Protein 1SEI (pdb70)

Structure (mmCIF, N/CA/C/O backbone):
data_1SEI
#
_entry.id   1SEI
#
_cell.length_a   80.160
_cell.length_b   85.960
_cell.length_c   39.590
_cell.angle_alpha   90.00
_cell.angle_beta   90.00
_cell.angle_gamma   90.00
#
_symmetry.space_group_name_H-M   'P 21 21 2'
#
loop_
_entity.id
_entity.type
_entity.pdbx_description
1 polymer 'RIBOSOMAL PROTEIN S8'
2 water water
#
loop_
_atom_site.group_PDB
_atom_site.id
_atom_site.type_symbol
_atom_site.label_atom_id
_atom_site.label_alt_id
_atom_site.label_comp_id
_atom_site.label_asym_id
_atom_site.label_entity_id
_atom_site.label_seq_id
_atom_site.pdbx_PDB_ins_code
_atom_site.Cartn_x
_atom_site.Cartn_y
_atom_site.Cartn_z
_atom_site.occupancy
_atom_site.B_iso_or_equiv
_atom_site.auth_seq_id
_atom_site.auth_comp_id
_atom_site.auth_asym_id
_atom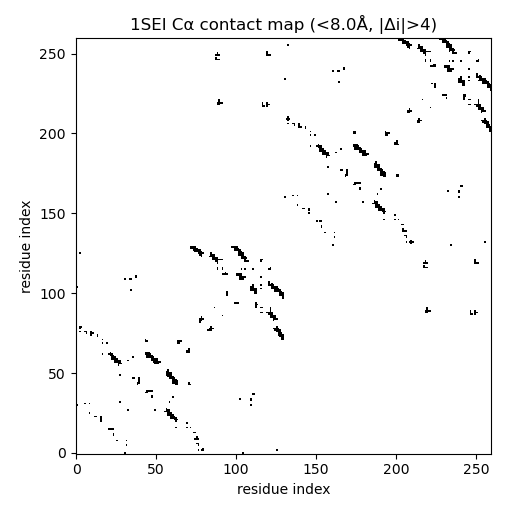_site.auth_atom_id
_atom_site.pdbx_PDB_model_num
ATOM 1 N N . VAL A 1 1 ? 23.394 22.681 2.726 1.00 36.40 1 VAL A N 1
ATOM 2 C CA . VAL A 1 1 ? 22.059 23.019 3.286 1.00 35.74 1 VAL A CA 1
ATOM 3 C C . VAL A 1 1 ? 21.204 23.636 2.177 1.00 34.96 1 VAL A C 1
ATOM 4 O O . VAL A 1 1 ? 21.742 24.073 1.159 1.00 32.21 1 VAL A O 1
ATOM 8 N N . MET A 1 2 ? 19.880 23.567 2.323 1.00 36.33 2 MET A N 1
ATOM 9 C CA . MET A 1 2 ? 18.954 24.182 1.354 1.00 37.57 2 MET A CA 1
ATOM 10 C C . MET A 1 2 ? 18.352 25.415 2.037 1.00 33.44 2 MET A C 1
ATOM 11 O O . MET A 1 2 ? 17.788 25.299 3.132 1.00 31.62 2 MET A O 1
ATOM 16 N N . THR A 1 3 ? 18.446 26.580 1.406 1.00 30.62 3 THR A N 1
ATOM 17 C CA . THR A 1 3 ? 17.921 27.797 2.038 1.00 31.36 3 THR A CA 1
ATOM 18 C C . THR A 1 3 ? 16.415 28.149 1.928 1.00 30.17 3 THR A C 1
ATOM 19 O O . THR A 1 3 ? 15.904 28.856 2.801 1.00 28.79 3 THR A O 1
ATOM 23 N N . ASP A 1 4 ? 15.711 27.669 0.895 1.00 29.25 4 ASP A N 1
ATOM 24 C CA . ASP A 1 4 ? 14.272 27.964 0.731 1.00 30.78 4 ASP A CA 1
ATOM 25 C C . ASP A 1 4 ? 13.456 27.622 1.993 1.00 28.91 4 ASP A C 1
ATOM 26 O O . ASP A 1 4 ? 12.713 28.456 2.507 1.00 27.94 4 ASP A O 1
ATOM 31 N N . PRO A 1 5 ? 13.550 26.377 2.492 1.00 29.26 5 PRO A N 1
ATOM 32 C CA . PRO A 1 5 ? 12.760 26.112 3.706 1.00 27.62 5 PRO A CA 1
ATOM 33 C C . PRO A 1 5 ? 13.134 27.036 4.889 1.00 24.56 5 PRO A C 1
ATOM 34 O O . PRO A 1 5 ? 12.367 27.196 5.843 1.00 23.57 5 PRO A O 1
ATOM 38 N N . ILE A 1 6 ? 14.303 27.662 4.810 1.00 21.59 6 ILE A N 1
ATOM 39 C CA . ILE A 1 6 ? 14.757 28.572 5.856 1.00 18.57 6 ILE A CA 1
ATOM 40 C C . ILE A 1 6 ? 14.067 29.910 5.644 1.00 16.70 6 ILE A C 1
ATOM 41 O O . ILE A 1 6 ? 13.651 30.578 6.586 1.00 18.51 6 ILE A O 1
ATOM 46 N N . ALA A 1 7 ? 13.968 30.303 4.387 1.00 16.82 7 ALA A N 1
ATOM 47 C CA . ALA A 1 7 ? 13.273 31.525 4.023 1.00 21.23 7 ALA A CA 1
ATOM 48 C C . ALA A 1 7 ? 11.827 31.385 4.512 1.00 21.30 7 ALA A C 1
ATOM 49 O O . ALA A 1 7 ? 11.271 32.288 5.161 1.00 18.73 7 ALA A O 1
ATOM 51 N N . ASP A 1 8 ? 11.232 30.239 4.193 1.00 19.98 8 ASP A N 1
ATOM 52 C CA . ASP A 1 8 ? 9.868 29.952 4.586 1.00 25.19 8 ASP A CA 1
ATOM 53 C C . ASP A 1 8 ? 9.675 30.003 6.116 1.00 22.83 8 ASP A C 1
ATOM 54 O O . ASP A 1 8 ? 8.704 30.582 6.587 1.00 24.81 8 ASP A O 1
ATOM 59 N N . MET A 1 9 ? 10.623 29.493 6.899 1.00 19.70 9 MET A N 1
ATOM 60 C CA . MET A 1 9 ? 10.508 29.557 8.361 1.00 16.98 9 MET A CA 1
ATOM 61 C C . MET A 1 9 ? 10.623 30.995 8.895 1.00 18.96 9 MET A C 1
ATOM 62 O O . MET A 1 9 ? 9.915 31.394 9.834 1.00 15.94 9 MET A O 1
ATOM 67 N N . LEU A 1 10 ? 11.540 31.760 8.304 1.00 17.78 10 LEU A N 1
ATOM 68 C CA . LEU A 1 10 ? 11.789 33.138 8.718 1.00 18.70 10 LEU A CA 1
ATOM 69 C C . LEU A 1 10 ? 10.623 34.052 8.369 1.00 15.64 10 LEU A C 1
ATOM 70 O O . LEU A 1 10 ? 10.346 35.016 9.077 1.00 14.23 10 LEU A O 1
ATOM 75 N N . THR A 1 11 ? 9.993 33.776 7.238 1.00 15.88 11 THR A N 1
ATOM 76 C CA . THR A 1 11 ? 8.839 34.538 6.788 1.00 19.18 11 THR A CA 1
ATOM 77 C C . THR A 1 11 ? 7.697 34.328 7.777 1.00 16.98 11 THR A C 1
ATOM 78 O O . THR A 1 11 ? 7.061 35.289 8.196 1.00 19.79 11 THR A O 1
ATOM 82 N N . ALA A 1 12 ? 7.475 33.086 8.200 1.00 17.33 12 ALA A N 1
ATOM 83 C CA . ALA A 1 12 ? 6.418 32.799 9.167 1.00 17.47 12 ALA A CA 1
ATOM 84 C C . ALA A 1 12 ? 6.696 33.509 10.504 1.00 21.24 12 ALA A C 1
ATOM 85 O O . ALA A 1 12 ? 5.769 34.002 11.175 1.00 20.90 12 ALA A O 1
ATOM 87 N N . ILE A 1 13 ? 7.962 33.577 10.902 1.00 16.65 13 ILE A N 1
ATOM 88 C CA . ILE A 1 13 ? 8.302 34.256 12.146 1.00 15.39 13 ILE A CA 1
ATOM 89 C C . ILE A 1 13 ? 8.028 35.766 12.000 1.00 12.73 13 ILE A C 1
ATOM 90 O O . ILE A 1 13 ? 7.493 36.407 12.901 1.00 12.23 13 ILE A O 1
ATOM 95 N N . ARG A 1 14 ? 8.382 36.318 10.852 1.00 13.29 14 ARG A N 1
ATOM 96 C CA . ARG A 1 14 ? 8.216 37.738 10.584 1.00 17.92 14 ARG A CA 1
ATOM 97 C C . ARG A 1 14 ? 6.731 38.125 10.631 1.00 18.52 14 ARG A C 1
ATOM 98 O O . ARG A 1 14 ? 6.344 39.134 11.227 1.00 19.37 14 ARG A O 1
ATOM 106 N N . ASN A 1 15 ? 5.914 37.316 9.967 1.00 20.74 15 ASN A N 1
ATOM 107 C CA . ASN A 1 15 ? 4.471 37.523 9.918 1.00 17.25 15 ASN A CA 1
ATOM 108 C C . ASN A 1 15 ? 3.907 37.465 11.320 1.00 16.73 15 ASN A C 1
ATOM 109 O O . ASN A 1 15 ? 3.226 38.393 11.742 1.00 18.90 15 ASN A O 1
ATOM 114 N N . ALA A 1 16 ? 4.230 36.409 12.065 1.00 14.17 16 ALA A N 1
ATOM 115 C CA . ALA A 1 16 ? 3.741 36.267 13.433 1.00 13.26 16 ALA A CA 1
ATOM 116 C C . ALA A 1 16 ? 4.197 37.410 14.340 1.00 16.92 16 ALA A C 1
ATOM 117 O O . ALA A 1 16 ? 3.477 37.805 15.263 1.00 19.12 16 ALA A O 1
ATOM 119 N N . ASN A 1 17 ? 5.386 37.953 14.081 1.00 16.07 17 ASN A N 1
ATOM 120 C CA . ASN A 1 17 ? 5.953 39.057 14.871 1.00 15.21 17 ASN A CA 1
ATOM 121 C C . ASN A 1 17 ? 5.203 40.360 14.548 1.00 14.53 17 ASN A C 1
ATOM 122 O O . ASN A 1 17 ? 4.949 41.194 15.416 1.00 12.41 17 ASN A O 1
ATOM 127 N N . MET A 1 18 ? 4.830 40.521 13.293 1.00 13.74 18 MET A N 1
ATOM 128 C CA . MET A 1 18 ? 4.116 41.721 12.890 1.00 20.07 18 MET A CA 1
ATOM 129 C C . MET A 1 18 ? 2.740 41.909 13.552 1.00 21.34 18 MET A C 1
ATOM 130 O O . MET A 1 18 ? 2.419 43.015 13.994 1.00 20.86 18 MET A O 1
ATOM 135 N N . VAL A 1 19 ? 1.929 40.847 13.576 1.00 18.36 19 VAL A N 1
ATOM 136 C CA . VAL A 1 19 ? 0.592 40.897 14.178 1.00 18.74 19 VAL A CA 1
ATOM 137 C C . VAL A 1 19 ? 0.667 40.537 15.646 1.00 20.71 19 VAL A C 1
ATOM 138 O O . VAL A 1 19 ? -0.350 40.401 16.331 1.00 21.26 19 VAL A O 1
ATOM 142 N N . ARG A 1 20 ? 1.893 40.300 16.101 1.00 21.17 20 ARG A N 1
ATOM 143 C CA . ARG A 1 20 ? 2.189 39.997 17.488 1.00 18.78 20 ARG A CA 1
ATOM 144 C C . ARG A 1 20 ? 1.609 38.728 18.085 1.00 20.44 20 ARG A C 1
ATOM 145 O O . ARG A 1 20 ? 1.065 38.743 19.179 1.00 21.67 20 ARG A O 1
ATOM 153 N N . HIS A 1 21 ? 1.751 37.612 17.390 1.00 21.00 21 HIS A N 1
ATOM 154 C CA . HIS A 1 21 ? 1.284 36.358 17.943 1.00 26.14 21 HIS A CA 1
ATOM 155 C C . HIS A 1 21 ? 2.263 35.853 18.993 1.00 29.98 21 HIS A C 1
ATOM 156 O O . HIS A 1 21 ? 3.452 36.160 18.945 1.00 30.56 21 HIS A O 1
ATOM 163 N N . GLU A 1 22 ? 1.747 35.055 19.919 1.00 32.55 22 GLU A N 1
ATOM 164 C CA . GLU A 1 22 ? 2.523 34.462 21.003 1.00 35.30 22 GLU A CA 1
ATOM 165 C C . GLU A 1 22 ? 3.386 33.322 20.513 1.00 32.76 22 GLU A C 1
ATOM 166 O O . GLU A 1 22 ? 4.435 33.046 21.090 1.00 29.37 22 GLU A O 1
ATOM 172 N N . LYS A 1 23 ? 2.905 32.627 19.487 1.00 31.16 23 LYS A N 1
ATOM 173 C CA . LYS A 1 23 ? 3.622 31.482 18.959 1.00 32.36 23 LYS A CA 1
ATOM 174 C C . LYS A 1 23 ? 3.183 31.080 17.565 1.00 29.00 23 LYS A C 1
ATOM 175 O O . LYS A 1 23 ? 2.201 31.617 17.036 1.00 27.13 23 LYS A O 1
ATOM 181 N N . LEU A 1 24 ? 3.977 30.197 16.960 1.00 23.51 24 LEU A N 1
ATOM 182 C CA . LEU A 1 24 ? 3.706 29.660 15.640 1.00 21.82 24 LEU A CA 1
ATOM 183 C C . LEU A 1 24 ? 4.309 28.272 15.594 1.00 22.48 24 LEU A C 1
ATOM 184 O O . LEU A 1 24 ? 5.092 27.896 16.467 1.00 23.16 24 LEU A O 1
ATOM 189 N N . GLU A 1 25 ? 3.908 27.498 14.595 1.00 22.58 25 GLU A N 1
ATOM 190 C CA . GLU A 1 25 ? 4.395 26.156 14.431 1.00 23.23 25 GLU A CA 1
ATOM 191 C C . GLU A 1 25 ? 4.862 25.988 13.012 1.00 24.45 25 GLU A C 1
ATOM 192 O O . GLU A 1 25 ? 4.238 26.523 12.101 1.00 25.96 25 GLU A O 1
ATOM 198 N N . VAL A 1 26 ? 6.015 25.334 12.838 1.00 23.50 26 VAL A N 1
ATOM 199 C CA . VAL A 1 26 ? 6.572 25.047 11.515 1.00 20.94 26 VAL A CA 1
ATOM 200 C C . VAL A 1 26 ? 7.064 23.613 11.505 1.00 20.07 26 VAL A C 1
ATOM 201 O O . VAL A 1 26 ? 7.457 23.068 12.537 1.00 21.28 26 VAL A O 1
ATOM 205 N N . PRO A 1 27 ? 7.003 22.956 10.346 1.00 22.22 27 PRO A N 1
ATOM 206 C CA . PRO A 1 27 ? 7.471 21.575 10.254 1.00 22.48 27 PRO A CA 1
ATOM 207 C C . PRO A 1 27 ? 8.928 21.563 10.698 1.00 24.20 27 PRO A C 1
ATOM 208 O O . PRO A 1 27 ? 9.716 22.418 10.276 1.00 26.19 27 PRO A O 1
ATOM 212 N N . ALA A 1 28 ? 9.277 20.617 11.558 1.00 23.21 28 ALA A N 1
ATOM 213 C CA . ALA A 1 28 ? 10.635 20.496 12.080 1.00 22.79 28 ALA A CA 1
ATOM 214 C C . ALA A 1 28 ? 11.667 19.965 11.061 1.00 25.07 28 ALA A C 1
ATOM 215 O O . ALA A 1 28 ? 11.318 19.271 10.097 1.00 26.16 28 ALA A O 1
ATOM 217 N N . SER A 1 29 ? 12.931 20.340 11.273 1.00 25.56 29 SER A N 1
ATOM 218 C CA . SER A 1 29 ? 14.087 19.892 10.477 1.00 24.70 29 SER A CA 1
ATOM 219 C C . SER A 1 29 ? 15.320 20.228 11.319 1.00 23.29 29 SER A C 1
ATOM 220 O O . SER A 1 29 ? 15.254 21.084 12.212 1.00 22.16 29 SER A O 1
ATOM 223 N N . LYS A 1 30 ? 16.432 19.552 11.049 1.00 24.15 30 LYS A N 1
ATOM 224 C CA . LYS A 1 30 ? 17.659 19.751 11.815 1.00 24.22 30 LYS A CA 1
ATOM 225 C C . LYS A 1 30 ? 18.143 21.203 11.786 1.00 22.60 30 LYS A C 1
ATOM 226 O O . LYS A 1 30 ? 18.416 21.822 12.831 1.00 22.57 30 LYS A O 1
ATOM 232 N N . ILE A 1 31 ? 18.245 21.744 10.580 1.00 23.63 31 ILE A N 1
ATOM 233 C CA . ILE A 1 31 ? 18.701 23.111 10.399 1.00 23.36 31 ILE A CA 1
ATOM 234 C C . ILE A 1 31 ? 17.724 24.066 11.060 1.00 22.43 31 ILE A C 1
ATOM 235 O O . ILE A 1 31 ? 18.143 24.922 11.846 1.00 24.54 31 ILE A O 1
ATOM 240 N N . LYS A 1 32 ? 16.424 23.854 10.830 1.00 19.66 32 LYS A N 1
ATOM 241 C CA . LYS A 1 32 ? 15.404 24.719 11.423 1.00 15.91 32 LYS A CA 1
ATOM 242 C C . LYS A 1 32 ? 15.482 24.683 12.933 1.00 15.41 32 LYS A C 1
ATOM 243 O O . LYS A 1 32 ? 15.406 25.723 13.594 1.00 18.08 32 LYS A O 1
ATOM 249 N N . ARG A 1 33 ? 15.711 23.505 13.493 1.00 14.75 33 ARG A N 1
ATOM 250 C CA . ARG A 1 33 ? 15.828 23.435 14.933 1.00 14.88 33 ARG A CA 1
ATOM 251 C C . ARG A 1 33 ? 17.101 24.153 15.400 1.00 15.22 33 ARG A C 1
ATOM 252 O O . ARG A 1 33 ? 17.131 24.712 16.503 1.00 14.46 33 ARG A O 1
ATOM 260 N N . GLU A 1 34 ? 18.164 24.085 14.593 1.00 17.91 34 GLU A N 1
ATOM 261 C CA . GLU A 1 34 ? 19.431 24.748 14.934 1.00 19.75 34 GLU A CA 1
ATOM 262 C C . GLU A 1 34 ? 19.259 26.259 14.932 1.00 17.45 34 GLU A C 1
ATOM 263 O O . GLU A 1 34 ? 19.852 26.946 15.754 1.00 17.49 34 GLU A O 1
ATOM 269 N N . ILE A 1 35 ? 18.458 26.775 14.005 1.00 17.16 35 ILE A N 1
ATOM 270 C CA . ILE A 1 35 ? 18.192 28.214 13.963 1.00 15.81 35 ILE A CA 1
ATOM 271 C C . ILE A 1 35 ? 17.352 28.614 15.178 1.00 15.64 35 ILE A C 1
ATOM 272 O O . ILE A 1 35 ? 17.574 29.662 15.798 1.00 13.64 35 ILE A O 1
ATOM 277 N N . ALA A 1 36 ? 16.401 27.760 15.542 1.00 14.41 36 ALA A N 1
ATOM 278 C CA . ALA A 1 36 ? 15.558 28.031 16.699 1.00 16.18 36 ALA A CA 1
ATOM 279 C C . ALA A 1 36 ? 16.403 28.132 17.982 1.00 14.61 36 ALA A C 1
ATOM 280 O O . ALA A 1 36 ? 16.193 29.029 18.813 1.00 15.06 36 ALA A O 1
ATOM 282 N N . GLU A 1 37 ? 17.336 27.198 18.162 1.00 15.28 37 GLU A N 1
ATOM 283 C CA . GLU A 1 37 ? 18.202 27.194 19.345 1.00 17.68 37 GLU A CA 1
ATOM 284 C C . GLU A 1 37 ? 18.973 28.495 19.476 1.00 16.73 37 GLU A C 1
ATOM 285 O O . GLU A 1 37 ? 19.018 29.094 20.546 1.00 22.19 37 GLU A O 1
ATOM 291 N N . ILE A 1 38 ? 19.583 28.914 18.374 1.00 16.93 38 ILE A N 1
ATOM 292 C CA . ILE A 1 38 ? 20.375 30.134 18.322 1.00 16.56 38 ILE A CA 1
ATOM 293 C C . ILE A 1 38 ? 19.494 31.332 18.633 1.00 18.27 38 ILE A C 1
ATOM 294 O O . ILE A 1 38 ? 19.874 32.200 19.412 1.00 16.86 38 ILE A O 1
ATOM 299 N N . LEU A 1 39 ? 18.297 31.357 18.048 1.00 20.03 39 LEU A N 1
ATOM 300 C CA . LEU A 1 39 ? 17.361 32.465 18.265 1.00 19.96 39 LEU A CA 1
ATOM 301 C C . LEU A 1 39 ? 16.974 32.497 19.729 1.00 17.01 39 LEU A C 1
ATOM 302 O O . LEU A 1 39 ? 16.862 33.561 20.328 1.00 17.73 39 LEU A O 1
ATOM 307 N N . LYS A 1 40 ? 16.794 31.324 20.320 1.00 18.46 40 LYS A N 1
ATOM 308 C CA . LYS A 1 40 ? 16.438 31.270 21.731 1.00 20.19 40 LYS A CA 1
ATOM 309 C C . LYS A 1 40 ? 17.631 31.688 22.606 1.00 23.66 40 LYS A C 1
ATOM 310 O O . LYS A 1 40 ? 17.504 32.490 23.542 1.00 22.64 40 LYS A O 1
ATOM 316 N N . ARG A 1 41 ? 18.795 31.149 22.268 1.00 23.33 41 ARG A N 1
ATOM 317 C CA . ARG A 1 41 ? 20.021 31.424 22.995 1.00 24.61 41 ARG A CA 1
ATOM 318 C C . ARG A 1 41 ? 20.436 32.890 22.941 1.00 23.27 41 ARG A C 1
ATOM 319 O O . ARG A 1 41 ? 20.940 33.434 23.924 1.00 25.97 41 ARG A O 1
ATOM 327 N N . GLU A 1 42 ? 20.195 33.530 21.806 1.00 20.40 42 GLU A N 1
ATOM 328 C CA . GLU A 1 42 ? 20.546 34.921 21.626 1.00 21.00 42 GLU A CA 1
ATOM 329 C C . GLU A 1 42 ? 19.451 35.902 22.065 1.00 22.46 42 GLU A C 1
ATOM 330 O O . GLU A 1 42 ? 19.534 37.093 21.778 1.00 23.59 42 GLU A O 1
ATOM 336 N N . GLY A 1 43 ? 18.419 35.386 22.740 1.00 22.78 43 GLY A N 1
ATOM 337 C CA . GLY A 1 43 ? 17.326 36.210 23.252 1.00 22.43 43 GLY A CA 1
ATOM 338 C C . GLY A 1 43 ? 16.256 36.752 22.311 1.00 21.41 43 GLY A C 1
ATOM 339 O O . GLY A 1 43 ? 15.449 37.601 22.717 1.00 25.02 43 GLY A O 1
ATOM 340 N N . PHE A 1 44 ? 16.220 36.262 21.075 1.00 18.72 44 PHE A N 1
ATOM 341 C CA . PHE A 1 44 ? 15.243 36.713 20.081 1.00 17.68 44 PHE A CA 1
ATOM 342 C C . PHE A 1 44 ? 13.855 36.076 20.186 1.00 20.77 44 PHE A C 1
ATOM 343 O O . PHE A 1 44 ? 12.891 36.605 19.648 1.00 19.60 44 PHE A O 1
ATOM 351 N N . ILE A 1 45 ? 13.779 34.890 20.781 1.00 21.96 45 ILE A N 1
ATOM 352 C CA . ILE A 1 45 ? 12.504 34.206 20.989 1.00 20.71 45 ILE A CA 1
ATOM 353 C C . ILE A 1 45 ? 12.475 33.725 22.442 1.00 23.47 45 ILE A C 1
ATOM 354 O O . ILE A 1 45 ? 13.523 33.654 23.100 1.00 24.68 45 ILE A O 1
ATOM 359 N N . ARG A 1 46 ? 11.295 33.401 22.952 1.00 21.62 46 ARG A N 1
ATOM 360 C CA . ARG A 1 46 ? 11.203 32.953 24.326 1.00 23.96 46 ARG A CA 1
ATOM 361 C C . ARG A 1 46 ? 11.615 31.505 24.479 1.00 22.91 46 ARG A C 1
ATOM 362 O O . ARG A 1 46 ? 12.336 31.167 25.407 1.00 24.85 46 ARG A O 1
ATOM 370 N N . ASP A 1 47 ? 11.145 30.641 23.585 1.00 21.36 47 ASP A N 1
ATOM 371 C CA . ASP A 1 47 ? 11.451 29.224 23.686 1.00 19.56 47 ASP A CA 1
ATOM 372 C C . ASP A 1 47 ? 10.910 28.544 22.462 1.00 19.29 47 ASP A C 1
ATOM 373 O O . ASP A 1 47 ? 10.341 29.200 21.599 1.00 19.44 47 ASP A O 1
ATOM 378 N N . TYR A 1 48 ? 11.090 27.232 22.392 1.00 18.22 48 TYR A N 1
ATOM 379 C CA . TYR A 1 48 ? 10.601 26.434 21.284 1.00 19.29 48 TYR A CA 1
ATOM 380 C C . TYR A 1 48 ? 10.456 24.995 21.764 1.00 22.55 48 TYR A C 1
ATOM 381 O O . TYR A 1 48 ? 11.043 24.615 22.785 1.00 23.40 48 TYR A O 1
ATOM 390 N N . GLU A 1 49 ? 9.656 24.205 21.062 1.00 22.94 49 GLU A N 1
ATOM 391 C CA . GLU A 1 49 ? 9.486 22.819 21.436 1.00 25.82 49 GLU A CA 1
ATOM 392 C C . GLU A 1 49 ? 9.215 21.943 20.242 1.00 23.64 49 GLU A C 1
ATOM 393 O O . GLU A 1 49 ? 8.607 22.368 19.250 1.00 22.07 49 GLU A O 1
ATOM 399 N N . TYR A 1 50 ? 9.774 20.743 20.312 1.00 23.59 50 TYR A N 1
ATOM 400 C CA . TYR A 1 50 ? 9.608 19.750 19.272 1.00 23.91 50 TYR A CA 1
ATOM 401 C C . TYR A 1 50 ? 8.514 18.785 19.726 1.00 22.56 50 TYR A C 1
ATOM 402 O O . TYR A 1 50 ? 8.520 18.330 20.865 1.00 20.03 50 TYR A O 1
ATOM 411 N N . ILE A 1 51 ? 7.571 18.501 18.835 1.00 24.16 51 ILE A N 1
ATOM 412 C CA . ILE A 1 51 ? 6.470 17.586 19.115 1.00 24.53 51 ILE A CA 1
ATOM 413 C C . ILE A 1 51 ? 6.157 16.870 17.817 1.00 26.77 51 ILE A C 1
ATOM 414 O O . ILE A 1 51 ? 6.503 17.356 16.744 1.00 26.47 51 ILE A O 1
ATOM 419 N N . GLU A 1 52 ? 5.555 15.694 17.903 1.00 29.33 52 GLU A N 1
ATOM 420 C CA . GLU A 1 52 ? 5.173 14.971 16.701 1.00 35.40 52 GLU A CA 1
ATOM 421 C C . GLU A 1 52 ? 3.654 14.972 16.715 1.00 38.73 52 GLU A C 1
ATOM 422 O O . GLU A 1 52 ? 3.034 14.627 17.721 1.00 38.68 52 GLU A O 1
ATOM 428 N N . ASP A 1 53 ? 3.068 15.479 15.641 1.00 43.89 53 ASP A N 1
ATOM 429 C CA . ASP A 1 53 ? 1.619 15.587 15.492 1.00 49.80 53 ASP A CA 1
ATOM 430 C C . ASP A 1 53 ? 1.268 14.736 14.289 1.00 50.84 53 ASP A C 1
ATOM 431 O O . ASP A 1 53 ? 1.861 14.905 13.243 1.00 49.93 53 ASP A O 1
ATOM 436 N N . ASN A 1 54 ? 0.352 13.787 14.444 1.00 54.40 54 ASN A N 1
ATOM 437 C CA . ASN A 1 54 ? -0.041 12.922 13.323 1.00 57.93 54 ASN A CA 1
ATOM 438 C C . ASN A 1 54 ? 1.228 12.422 12.620 1.00 57.57 54 ASN A C 1
ATOM 439 O O . ASN A 1 54 ? 1.377 12.562 11.401 1.00 56.86 54 ASN A O 1
ATOM 444 N N . LYS A 1 55 ? 2.154 11.890 13.418 1.00 57.14 55 LYS A N 1
ATOM 445 C CA . LYS A 1 55 ? 3.429 11.393 12.915 1.00 58.72 55 LYS A CA 1
ATOM 446 C C . LYS A 1 55 ? 4.096 12.399 11.950 1.00 58.77 55 LYS A C 1
ATOM 447 O O . LYS A 1 55 ? 4.301 12.123 10.756 1.00 60.51 55 LYS A O 1
ATOM 453 N N . GLN A 1 56 ? 4.343 13.601 12.472 1.00 55.56 56 GLN A N 1
ATOM 454 C CA . GLN A 1 56 ? 5.005 14.675 11.732 1.00 51.27 56 GLN A CA 1
ATOM 455 C C . GLN A 1 56 ? 5.650 15.559 12.799 1.00 43.77 56 GLN A C 1
ATOM 456 O O . GLN A 1 56 ? 4.995 15.945 13.772 1.00 40.06 56 GLN A O 1
ATOM 462 N N . GLY A 1 57 ? 6.964 15.744 12.681 1.00 37.37 57 GLY A N 1
ATOM 463 C CA . GLY A 1 57 ? 7.705 16.557 13.632 1.00 31.38 57 GLY A CA 1
ATOM 464 C C . GLY A 1 57 ? 7.350 18.013 13.463 1.00 26.63 57 GLY A C 1
ATOM 465 O O . GLY A 1 57 ? 7.349 18.523 12.348 1.00 25.93 57 GLY A O 1
ATOM 466 N N . ILE A 1 58 ? 7.089 18.694 14.568 1.00 25.10 58 ILE A N 1
ATOM 467 C CA . ILE A 1 58 ? 6.689 20.095 14.541 1.00 25.18 58 ILE A CA 1
ATOM 468 C C . ILE A 1 58 ? 7.500 20.924 15.537 1.00 23.96 58 ILE A C 1
ATOM 469 O O . ILE A 1 58 ? 7.792 20.466 16.646 1.00 25.10 58 ILE A O 1
ATOM 474 N N . LEU A 1 59 ? 7.894 22.124 15.116 1.00 22.58 59 LEU A N 1
ATOM 475 C CA . LEU A 1 59 ? 8.619 23.046 15.979 1.00 21.69 59 LEU A CA 1
ATOM 476 C C . LEU A 1 59 ? 7.646 24.149 16.321 1.00 21.37 59 LEU A C 1
ATOM 477 O O . LEU A 1 59 ? 7.115 24.831 15.425 1.00 19.61 59 LEU A O 1
ATOM 482 N N . ARG A 1 60 ? 7.353 24.267 17.606 1.00 19.83 60 ARG A N 1
ATOM 483 C CA . ARG A 1 60 ? 6.455 25.291 18.087 1.00 20.76 60 ARG A CA 1
ATOM 484 C C . ARG A 1 60 ? 7.333 26.331 18.701 1.00 18.67 60 ARG A C 1
ATOM 485 O O . ARG A 1 60 ? 8.002 26.076 19.689 1.00 19.78 60 ARG A O 1
ATOM 493 N N . ILE A 1 61 ? 7.295 27.516 18.119 1.00 21.00 61 ILE A N 1
ATOM 494 C CA . ILE A 1 61 ? 8.116 28.634 18.545 1.00 21.99 61 ILE A CA 1
ATOM 495 C C . ILE A 1 61 ? 7.299 29.663 19.306 1.00 22.94 61 ILE A C 1
ATOM 496 O O . ILE A 1 61 ? 6.238 30.086 18.844 1.00 21.94 61 ILE A O 1
ATOM 501 N N . PHE A 1 62 ? 7.809 30.064 20.462 1.00 22.47 62 PHE A N 1
ATOM 502 C CA . PHE A 1 62 ? 7.156 31.057 21.289 1.00 23.93 62 PHE A CA 1
ATOM 503 C C . PHE A 1 62 ? 7.916 32.355 21.166 1.00 23.79 62 PHE A C 1
ATOM 504 O O . PHE A 1 62 ? 9.085 32.452 21.550 1.00 21.09 62 PHE A O 1
ATOM 512 N N . LEU A 1 63 ? 7.226 33.351 20.629 1.00 24.75 63 LEU A N 1
ATOM 513 C CA . LEU A 1 63 ? 7.788 34.661 20.430 1.00 24.40 63 LEU A CA 1
ATOM 514 C C . LEU A 1 63 ? 7.867 35.415 21.740 1.00 26.31 63 LEU A C 1
ATOM 515 O O . LEU A 1 63 ? 7.138 35.132 22.693 1.00 25.71 63 LEU A O 1
ATOM 520 N N . LYS A 1 64 ? 8.771 36.386 21.761 1.00 28.31 64 LYS A N 1
ATOM 521 C CA . LYS A 1 64 ? 9.017 37.205 22.919 1.00 28.66 64 LYS A CA 1
ATOM 522 C C . LYS A 1 64 ? 8.727 38.664 22.595 1.00 29.45 64 LYS A C 1
ATOM 523 O O . LYS A 1 64 ? 9.005 39.161 21.492 1.00 27.31 64 LYS A O 1
ATOM 529 N N . TYR A 1 65 ? 8.143 39.346 23.564 1.00 27.10 65 TYR A N 1
ATOM 530 C CA . TYR A 1 65 ? 7.821 40.748 23.402 1.00 29.29 65 TYR A CA 1
ATOM 531 C C . TYR A 1 65 ? 8.201 41.417 24.704 1.00 29.85 65 TYR A C 1
ATOM 532 O O . TYR A 1 65 ? 8.083 40.811 25.769 1.00 29.29 65 TYR A O 1
ATOM 541 N N . GLY A 1 66 ? 8.747 42.625 24.620 1.00 35.00 66 GLY A N 1
ATOM 542 C CA . GLY A 1 66 ? 9.077 43.348 25.832 1.00 42.61 66 GLY A CA 1
ATOM 543 C C . GLY A 1 66 ? 7.696 43.775 26.274 1.00 48.94 66 GLY A C 1
ATOM 544 O O . GLY A 1 66 ? 6.729 43.148 25.842 1.00 51.35 66 GLY A O 1
ATOM 545 N N . PRO A 1 67 ? 7.535 44.727 27.200 1.00 53.89 67 PRO A N 1
ATOM 546 C CA . PRO A 1 67 ? 6.134 45.071 27.533 1.00 55.80 67 PRO A CA 1
ATOM 547 C C . PRO A 1 67 ? 5.363 45.565 26.269 1.00 54.96 67 PRO A C 1
ATOM 548 O O . PRO A 1 67 ? 5.217 46.770 26.051 1.00 53.65 67 PRO A O 1
ATOM 552 N N . ASN A 1 68 ? 4.901 44.588 25.471 1.00 52.19 68 ASN A N 1
ATOM 553 C CA . ASN A 1 68 ? 4.190 44.698 24.186 1.00 47.74 68 ASN A CA 1
ATOM 554 C C . ASN A 1 68 ? 5.063 44.943 22.933 1.00 43.29 68 ASN A C 1
ATOM 555 O O . ASN A 1 68 ? 4.703 44.522 21.827 1.00 39.83 68 ASN A O 1
ATOM 560 N N . GLU A 1 69 ? 6.229 45.562 23.101 1.00 38.49 69 GLU A N 1
ATOM 561 C CA . GLU A 1 69 ? 7.101 45.837 21.956 1.00 36.24 69 GLU A CA 1
ATOM 562 C C . GLU A 1 69 ? 7.840 44.616 21.395 1.00 32.08 69 GLU A C 1
ATOM 563 O O . GLU A 1 69 ? 8.138 43.672 22.122 1.00 28.76 69 GLU A O 1
ATOM 569 N N . ARG A 1 70 ? 8.139 44.668 20.100 1.00 25.89 70 ARG A N 1
ATOM 570 C CA . ARG A 1 70 ? 8.830 43.603 19.398 1.00 23.13 70 ARG A CA 1
ATOM 571 C C . ARG A 1 70 ? 10.312 43.472 19.771 1.00 25.44 70 ARG A C 1
ATOM 572 O O . ARG A 1 70 ? 11.015 44.464 19.983 1.00 29.63 70 ARG A O 1
ATOM 580 N N . VAL A 1 71 ? 10.756 42.229 19.902 1.00 23.28 71 VAL A N 1
ATOM 581 C CA . VAL A 1 71 ? 12.126 41.905 20.256 1.00 21.63 71 VAL A CA 1
ATOM 582 C C . VAL A 1 71 ? 12.946 41.646 18.990 1.00 21.03 71 VAL A C 1
ATOM 583 O O . VAL A 1 71 ? 14.147 41.893 18.966 1.00 22.77 71 VAL A O 1
ATOM 587 N N . ILE A 1 72 ? 12.287 41.173 17.936 1.00 18.85 72 ILE A N 1
ATOM 588 C CA . ILE A 1 72 ? 12.933 40.934 16.659 1.00 16.10 72 ILE A CA 1
ATOM 589 C C . ILE A 1 72 ? 12.649 42.146 15.770 1.00 18.66 72 ILE A C 1
ATOM 590 O O . ILE A 1 72 ? 11.491 42.515 15.566 1.00 18.26 72 ILE A O 1
ATOM 595 N N . THR A 1 73 ? 13.709 42.793 15.288 1.00 15.39 73 THR A N 1
ATOM 596 C CA . THR A 1 73 ? 13.584 43.970 14.446 1.00 13.93 73 THR A CA 1
ATOM 597 C C . THR A 1 73 ? 13.644 43.577 12.997 1.00 15.54 73 THR A C 1
ATOM 598 O O . THR A 1 73 ? 13.004 44.209 12.161 1.00 21.77 73 THR A O 1
ATOM 602 N N . GLY A 1 74 ? 14.410 42.536 12.683 1.00 16.26 74 GLY A N 1
ATOM 603 C CA . GLY A 1 74 ? 14.510 42.093 11.306 1.00 12.81 74 GLY A CA 1
ATOM 604 C C . GLY A 1 74 ? 15.161 40.734 11.203 1.00 14.74 74 GLY A C 1
ATOM 605 O O . GLY A 1 74 ? 15.984 40.359 12.041 1.00 12.94 74 GLY A O 1
ATOM 606 N N . LEU A 1 75 ? 14.694 39.938 10.254 1.00 15.87 75 LEU A N 1
ATOM 607 C CA . LEU A 1 75 ? 15.297 38.649 10.041 1.00 18.46 75 LEU A CA 1
ATOM 608 C C . LEU A 1 75 ? 15.097 38.219 8.620 1.00 20.55 75 LEU A C 1
ATOM 609 O O . LEU A 1 75 ? 14.006 38.323 8.073 1.00 21.70 75 LEU A O 1
ATOM 614 N N . LYS A 1 76 ? 16.191 37.859 7.970 1.00 18.87 76 LYS A N 1
ATOM 615 C CA . LYS A 1 76 ? 16.087 37.430 6.598 1.00 19.99 76 LYS A CA 1
ATOM 616 C C . LYS A 1 76 ? 17.074 36.360 6.177 1.00 17.76 76 LYS A C 1
ATOM 617 O O . LYS A 1 76 ? 18.125 36.199 6.784 1.00 14.44 76 LYS A O 1
ATOM 623 N N . ARG A 1 77 ? 16.659 35.575 5.193 1.00 18.13 77 ARG A N 1
ATOM 624 C CA . ARG A 1 77 ? 17.473 34.515 4.610 1.00 19.25 77 ARG A CA 1
ATOM 625 C C . ARG A 1 77 ? 18.484 35.217 3.690 1.00 18.60 77 ARG A C 1
ATOM 626 O O . ARG A 1 77 ? 18.117 36.100 2.890 1.00 18.34 77 ARG A O 1
ATOM 634 N N . ILE A 1 78 ? 19.754 34.841 3.800 1.00 14.25 78 ILE A N 1
ATOM 635 C CA . ILE A 1 78 ? 20.777 35.518 3.024 1.00 11.53 78 ILE A CA 1
ATOM 636 C C . ILE A 1 78 ? 21.194 34.777 1.774 1.00 12.71 78 ILE A C 1
ATOM 637 O O . ILE A 1 78 ? 20.751 35.124 0.676 1.00 13.46 78 ILE A O 1
ATOM 642 N N . SER A 1 79 ? 22.052 33.765 1.929 1.00 13.87 79 SER A N 1
ATOM 643 C CA . SER A 1 79 ? 22.543 33.003 0.786 1.00 14.00 79 SER A CA 1
ATOM 644 C C . SER A 1 79 ? 21.392 32.246 0.133 1.00 15.88 79 SER A C 1
ATOM 645 O O . SER A 1 79 ? 20.654 31.534 0.800 1.00 18.31 79 SER A O 1
ATOM 648 N N . LYS A 1 80 ? 21.270 32.378 -1.174 1.00 15.78 80 LYS A N 1
ATOM 649 C CA . LYS A 1 80 ? 20.173 31.751 -1.874 1.00 20.36 80 LYS A CA 1
ATOM 650 C C . LYS A 1 80 ? 20.666 31.586 -3.293 1.00 22.47 80 LYS A C 1
ATOM 651 O O . LYS A 1 80 ? 21.705 32.152 -3.658 1.00 24.38 80 LYS A O 1
ATOM 657 N N . PRO A 1 81 ? 19.912 30.853 -4.134 1.00 25.28 81 PRO A N 1
ATOM 658 C CA . PRO A 1 81 ? 20.320 30.660 -5.531 1.00 26.45 81 PRO A CA 1
ATOM 659 C C . PRO A 1 81 ? 20.498 32.018 -6.219 1.00 30.55 81 PRO A C 1
ATOM 660 O O . PRO A 1 81 ? 19.676 32.928 -6.064 1.00 34.35 81 PRO A O 1
ATOM 664 N N . GLY A 1 82 ? 21.621 32.193 -6.898 1.00 34.01 82 GLY A N 1
ATOM 665 C CA . GLY A 1 82 ? 21.864 33.459 -7.569 1.00 36.58 82 GLY A CA 1
ATOM 666 C C . GLY A 1 82 ? 22.392 34.572 -6.675 1.00 37.84 82 GLY A C 1
ATOM 667 O O . GLY A 1 82 ? 22.574 35.705 -7.130 1.00 41.50 82 GLY A O 1
ATOM 668 N N . LEU A 1 83 ? 22.605 34.277 -5.400 1.00 35.45 83 LEU A N 1
ATOM 669 C CA . LEU A 1 83 ? 23.139 35.261 -4.469 1.00 34.78 83 LEU A CA 1
ATOM 670 C C . LEU A 1 83 ? 23.737 34.452 -3.349 1.00 31.76 83 LEU A C 1
ATOM 671 O O . LEU A 1 83 ? 23.268 34.490 -2.220 1.00 31.59 83 LEU A O 1
ATOM 676 N N . ARG A 1 84 ? 24.742 33.655 -3.675 1.00 30.65 84 ARG A N 1
ATOM 677 C CA . ARG A 1 84 ? 25.369 32.837 -2.654 1.00 28.41 84 ARG A CA 1
ATOM 678 C C . ARG A 1 84 ? 26.334 33.716 -1.886 1.00 24.81 84 ARG A C 1
ATOM 679 O O . ARG A 1 84 ? 26.968 34.599 -2.465 1.00 25.47 84 ARG A O 1
ATOM 687 N N . VAL A 1 85 ? 26.295 33.599 -0.566 1.00 21.35 85 VAL A N 1
ATOM 688 C CA . VAL A 1 85 ? 27.162 34.381 0.303 1.00 19.09 85 VAL A CA 1
ATOM 689 C C . VAL A 1 85 ? 28.021 33.381 1.089 1.00 17.80 85 VAL A C 1
ATOM 690 O O . VAL A 1 85 ? 27.532 32.654 1.955 1.00 15.80 85 VAL A O 1
ATOM 694 N N . TYR A 1 86 ? 29.291 33.298 0.704 1.00 16.49 86 TYR A N 1
ATOM 695 C CA . TYR A 1 86 ? 30.231 32.394 1.337 1.00 13.92 86 TYR A CA 1
ATOM 696 C C . TYR A 1 86 ? 31.358 33.228 1.908 1.00 15.90 86 TYR A C 1
ATOM 697 O O . TYR A 1 86 ? 31.803 34.203 1.300 1.00 12.73 86 TYR A O 1
ATOM 706 N N . VAL A 1 87 ? 31.881 32.773 3.029 1.00 14.38 87 VAL A N 1
ATOM 707 C CA . VAL A 1 87 ? 32.910 33.506 3.722 1.00 18.13 87 VAL A CA 1
ATOM 708 C C . VAL A 1 87 ? 33.977 32.528 4.251 1.00 16.56 87 VAL A C 1
ATOM 709 O O . VAL A 1 87 ? 33.643 31.473 4.777 1.00 17.42 87 VAL A O 1
ATOM 713 N N . LYS A 1 88 ? 35.253 32.810 3.986 1.00 18.39 88 LYS A N 1
ATOM 714 C CA . LYS A 1 88 ? 36.333 31.966 4.491 1.00 15.46 88 LYS A CA 1
ATOM 715 C C . LYS A 1 88 ? 36.454 32.222 5.970 1.00 13.63 88 LYS A C 1
ATOM 716 O O . LYS A 1 88 ? 35.997 33.246 6.478 1.00 13.14 88 LYS A O 1
ATOM 722 N N . ALA A 1 89 ? 37.149 31.330 6.654 1.00 13.89 89 ALA A N 1
ATOM 723 C CA . ALA A 1 89 ? 37.323 31.465 8.079 1.00 15.38 89 ALA A CA 1
ATOM 724 C C . ALA A 1 89 ? 37.875 32.822 8.463 1.00 15.01 89 ALA A C 1
ATOM 725 O O . ALA A 1 89 ? 37.423 33.411 9.436 1.00 15.54 89 ALA A O 1
ATOM 727 N N . HIS A 1 90 ? 38.845 33.329 7.712 1.00 14.67 90 HIS A N 1
ATOM 728 C CA . HIS A 1 90 ? 39.421 34.621 8.066 1.00 17.82 90 HIS A CA 1
ATOM 729 C C . HIS A 1 90 ? 38.514 35.817 7.779 1.00 21.58 90 HIS A C 1
ATOM 730 O O . HIS A 1 90 ? 38.698 36.891 8.341 1.00 25.87 90 HIS A O 1
ATOM 737 N N . GLU A 1 91 ? 37.515 35.644 6.933 1.00 20.95 91 GLU A N 1
ATOM 738 C CA . GLU A 1 91 ? 36.661 36.774 6.615 1.00 22.81 91 GLU A CA 1
ATOM 739 C C . GLU A 1 91 ? 35.276 36.762 7.261 1.00 23.39 91 GLU A C 1
ATOM 740 O O . GLU A 1 91 ? 34.437 37.600 6.938 1.00 21.89 91 GLU A O 1
ATOM 746 N N . VAL A 1 92 ? 35.038 35.818 8.169 1.00 23.54 92 VAL A N 1
ATOM 747 C CA . VAL A 1 92 ? 33.772 35.750 8.884 1.00 21.90 92 VAL A CA 1
ATOM 748 C C . VAL A 1 92 ? 33.672 37.098 9.596 1.00 25.66 92 VAL A C 1
ATOM 749 O O . VAL A 1 92 ? 34.579 37.499 10.341 1.00 24.23 92 VAL A O 1
ATOM 753 N N . PRO A 1 93 ? 32.566 37.827 9.354 1.00 30.14 93 PRO A N 1
ATOM 754 C CA . PRO A 1 93 ? 32.346 39.140 9.953 1.00 30.22 93 PRO A CA 1
ATOM 755 C C . PRO A 1 93 ? 32.387 39.227 11.460 1.00 33.44 93 PRO A C 1
ATOM 756 O O . PRO A 1 93 ? 31.963 38.324 12.202 1.00 31.39 93 PRO A O 1
ATOM 760 N N . ARG A 1 94 ? 32.886 40.377 11.880 1.00 36.29 94 ARG A N 1
ATOM 761 C CA . ARG A 1 94 ? 33.030 40.773 13.269 1.00 39.56 94 ARG A CA 1
ATOM 762 C C . ARG A 1 94 ? 31.828 41.702 13.427 1.00 37.92 94 ARG A C 1
ATOM 763 O O . ARG A 1 94 ? 31.884 42.870 13.032 1.00 39.58 94 ARG A O 1
ATOM 771 N N . VAL A 1 95 ? 30.706 41.148 13.866 1.00 34.98 95 VAL A N 1
ATOM 772 C CA . VAL A 1 95 ? 29.491 41.941 14.027 1.00 31.29 95 VAL A CA 1
ATOM 773 C C . VAL A 1 95 ? 29.542 42.607 15.381 1.00 28.60 95 VAL A C 1
ATOM 774 O O . VAL A 1 95 ? 29.619 41.922 16.391 1.00 29.68 95 VAL A O 1
ATOM 778 N N . LEU A 1 96 ? 29.562 43.936 15.400 1.00 29.51 96 LEU A N 1
ATOM 779 C CA . LEU A 1 96 ? 29.604 44.691 16.658 1.00 30.19 96 LEU A CA 1
ATOM 780 C C . LEU A 1 96 ? 28.373 44.411 17.508 1.00 32.09 96 LEU A C 1
ATOM 781 O O . LEU A 1 96 ? 27.336 43.993 16.991 1.00 30.27 96 LEU A O 1
ATOM 786 N N . ASN A 1 97 ? 28.493 44.636 18.813 1.00 33.33 97 ASN A N 1
ATOM 787 C CA . ASN A 1 97 ? 27.386 44.414 19.732 1.00 36.39 97 ASN A CA 1
ATOM 788 C C . ASN A 1 97 ? 26.272 45.391 19.402 1.00 32.48 97 ASN A C 1
ATOM 789 O O . ASN A 1 97 ? 26.510 46.597 19.302 1.00 32.01 97 ASN A O 1
ATOM 794 N N . GLY A 1 98 ? 25.078 44.849 19.191 1.00 30.38 98 GLY A N 1
ATOM 795 C CA . GLY A 1 98 ? 23.929 45.666 18.854 1.00 25.99 98 GLY A CA 1
ATOM 796 C C . GLY A 1 98 ? 23.566 45.674 17.377 1.00 23.71 98 GLY A C 1
ATOM 797 O O . GLY A 1 98 ? 22.523 46.225 17.016 1.00 25.95 98 GLY A O 1
ATOM 798 N N . LEU A 1 99 ? 24.392 45.066 16.523 1.00 17.11 99 LEU A N 1
ATOM 799 C CA . LEU A 1 99 ? 24.124 45.046 15.096 1.00 14.29 99 LEU A CA 1
ATOM 800 C C . LEU A 1 99 ? 23.609 43.736 14.565 1.00 13.70 99 LEU A C 1
ATOM 801 O O . LEU A 1 99 ? 23.546 43.546 13.357 1.00 17.70 99 LEU A O 1
ATOM 806 N N . GLY A 1 100 ? 23.265 42.813 15.435 1.00 13.62 100 GLY A N 1
ATOM 807 C CA . GLY A 1 100 ? 22.720 41.572 14.917 1.00 14.00 100 GLY A CA 1
ATOM 808 C C . GLY A 1 100 ? 23.639 40.372 14.978 1.00 16.16 100 GLY A C 1
ATOM 809 O O . GLY A 1 100 ? 24.705 40.408 15.599 1.00 17.01 100 GLY A O 1
ATOM 810 N N . ILE A 1 101 ? 23.206 39.298 14.335 1.00 14.78 101 ILE A N 1
ATOM 811 C CA . ILE A 1 101 ? 23.950 38.054 14.315 1.00 13.59 101 ILE A CA 1
ATOM 812 C C . ILE A 1 101 ? 23.823 37.445 12.938 1.00 15.19 101 ILE A C 1
ATOM 813 O O . ILE A 1 101 ? 22.746 37.500 12.319 1.00 14.33 101 ILE A O 1
ATOM 818 N N . ALA A 1 102 ? 24.947 36.983 12.400 1.00 11.70 102 ALA A N 1
ATOM 819 C CA . ALA A 1 102 ? 24.940 36.320 11.113 1.00 9.97 102 ALA A CA 1
ATOM 820 C C . ALA A 1 102 ? 24.936 34.862 11.503 1.00 9.83 102 ALA A C 1
ATOM 821 O O . ALA A 1 102 ? 25.544 34.493 12.495 1.00 10.51 102 ALA A O 1
ATOM 823 N N . ILE A 1 103 ? 24.168 34.058 10.779 1.00 11.81 103 ILE A N 1
ATOM 824 C CA . ILE A 1 103 ? 24.040 32.626 11.045 1.00 12.34 103 ILE A CA 1
ATOM 825 C C . ILE A 1 103 ? 24.578 31.940 9.806 1.00 12.06 103 ILE A C 1
ATOM 826 O O . ILE A 1 103 ? 24.199 32.283 8.682 1.00 12.68 103 ILE A O 1
ATOM 831 N N . LEU A 1 104 ? 25.552 31.052 9.997 1.00 14.75 104 LEU A N 1
ATOM 832 C CA . LEU A 1 104 ? 26.125 30.363 8.854 1.00 14.61 104 LEU A CA 1
ATOM 833 C C . LEU A 1 104 ? 26.110 28.867 8.940 1.00 11.87 104 LEU A C 1
ATOM 834 O O . LEU A 1 104 ? 26.004 28.288 10.013 1.00 14.04 104 LEU A O 1
ATOM 839 N N . SER A 1 105 ? 26.073 28.249 7.779 1.00 11.75 105 SER A N 1
ATOM 840 C CA . SER A 1 105 ? 26.115 26.808 7.686 1.00 15.01 105 SER A CA 1
ATOM 841 C C . SER A 1 105 ? 27.612 26.506 7.487 1.00 14.55 105 SER A C 1
ATOM 842 O O . SER A 1 105 ? 28.222 26.966 6.520 1.00 13.03 105 SER A O 1
ATOM 845 N N . THR A 1 106 ? 28.202 25.783 8.425 1.00 16.88 106 THR A N 1
ATOM 846 C CA . THR A 1 106 ? 29.616 25.457 8.365 1.00 16.86 106 THR A CA 1
ATOM 847 C C . THR A 1 106 ? 29.755 23.940 8.413 1.00 20.89 106 THR A C 1
ATOM 848 O O . THR A 1 106 ? 28.780 23.234 8.684 1.00 22.41 106 THR A O 1
ATOM 852 N N . SER A 1 107 ? 30.958 23.426 8.172 1.00 23.11 107 SER A N 1
ATOM 853 C CA . SER A 1 107 ? 31.204 21.980 8.216 1.00 25.18 107 SER A CA 1
ATOM 854 C C . SER A 1 107 ? 31.043 21.477 9.649 1.00 26.55 107 SER A C 1
ATOM 855 O O . SER A 1 107 ? 31.008 20.278 9.898 1.00 31.95 107 SER A O 1
ATOM 858 N N . GLN A 1 108 ? 30.974 22.401 10.595 1.00 26.31 108 GLN A N 1
ATOM 859 C CA . GLN A 1 108 ? 30.790 22.050 11.992 1.00 27.68 108 GLN A CA 1
ATOM 860 C C . GLN A 1 108 ? 29.369 22.386 12.450 1.00 26.53 108 GLN A C 1
ATOM 861 O O . GLN A 1 108 ? 29.130 22.576 13.637 1.00 25.48 108 GLN A O 1
ATOM 867 N N . GLY A 1 109 ? 28.440 22.509 11.503 1.00 26.24 109 GLY A N 1
ATOM 868 C CA . GLY A 1 109 ? 27.062 22.824 11.859 1.00 24.14 109 GLY A CA 1
ATOM 869 C C . GLY A 1 109 ? 26.659 24.278 11.688 1.00 20.71 109 GLY A C 1
ATOM 870 O O . GLY A 1 109 ? 27.420 25.093 11.148 1.00 16.84 109 GLY A O 1
ATOM 871 N N . VAL A 1 110 ? 25.437 24.594 12.112 1.00 20.23 110 VAL A N 1
ATOM 872 C CA . VAL A 1 110 ? 24.905 25.954 12.017 1.00 16.35 110 VAL A CA 1
ATOM 873 C C . VAL A 1 110 ? 25.457 26.725 13.218 1.00 15.78 110 VAL A C 1
ATOM 874 O O . VAL A 1 110 ? 25.266 26.326 14.373 1.00 17.24 110 VAL A O 1
ATOM 878 N N . LEU A 1 111 ? 26.176 27.810 12.953 1.00 12.58 111 LEU A N 1
ATOM 879 C CA . LEU A 1 111 ? 26.765 28.597 14.037 1.00 14.18 111 LEU A CA 1
ATOM 880 C C . LEU A 1 111 ? 26.562 30.097 13.849 1.00 11.55 111 LEU A C 1
ATOM 881 O O . LEU A 1 111 ? 26.355 30.566 12.738 1.00 13.56 111 LEU A O 1
ATOM 886 N N . THR A 1 112 ? 26.646 30.859 14.921 1.00 11.67 112 THR A N 1
ATOM 887 C CA . THR A 1 112 ? 26.533 32.289 14.769 1.00 12.38 112 THR A CA 1
ATOM 888 C C . THR A 1 112 ? 27.921 32.751 14.342 1.00 16.36 112 THR A C 1
ATOM 889 O O . THR A 1 112 ? 28.902 32.021 14.518 1.00 15.52 112 THR A O 1
ATOM 893 N N . ASP A 1 113 ? 28.029 33.947 13.774 1.00 16.63 113 ASP A N 1
ATOM 894 C CA . ASP A 1 113 ? 29.334 34.459 13.369 1.00 15.70 113 ASP A CA 1
ATOM 895 C C . ASP A 1 113 ? 30.362 34.337 14.518 1.00 16.70 113 ASP A C 1
ATOM 896 O O . ASP A 1 113 ? 31.489 33.908 14.299 1.00 15.51 113 ASP A O 1
ATOM 901 N N . LYS A 1 114 ? 29.939 34.588 15.748 1.00 15.88 114 LYS A N 1
ATOM 902 C CA . LYS A 1 114 ? 30.850 34.527 16.883 1.00 21.41 114 LYS A CA 1
ATOM 903 C C . LYS A 1 114 ? 31.385 33.106 17.128 1.00 21.52 114 LYS A C 1
ATOM 904 O O . LYS A 1 114 ? 32.569 32.912 17.424 1.00 22.00 114 LYS A O 1
ATOM 910 N N . GLU A 1 115 ? 30.528 32.106 16.964 1.00 20.04 115 GLU A N 1
ATOM 911 C CA . GLU A 1 115 ? 30.934 30.714 17.145 1.00 17.50 115 GLU A CA 1
ATOM 912 C C . GLU A 1 115 ? 31.828 30.256 16.000 1.00 15.41 115 GLU A C 1
ATOM 913 O O . GLU A 1 115 ? 32.721 29.449 16.200 1.00 18.20 115 GLU A O 1
ATOM 919 N N . ALA A 1 116 ? 31.558 30.724 14.790 1.00 11.72 116 ALA A N 1
ATOM 920 C CA . ALA A 1 116 ? 32.368 30.331 13.658 1.00 12.13 116 ALA A CA 1
ATOM 921 C C . ALA A 1 116 ? 33.811 30.821 13.851 1.00 14.77 116 ALA A C 1
ATOM 922 O O . ALA A 1 116 ? 34.747 30.088 13.552 1.00 16.05 116 ALA A O 1
ATOM 924 N N . ARG A 1 117 ? 33.982 32.021 14.401 1.00 15.66 117 ARG A N 1
ATOM 925 C CA . ARG A 1 117 ? 35.308 32.618 14.643 1.00 17.19 117 ARG A CA 1
ATOM 926 C C . ARG A 1 117 ? 36.055 31.848 15.706 1.00 19.57 117 ARG A C 1
ATOM 927 O O . ARG A 1 117 ? 37.222 31.517 15.569 1.00 19.70 117 ARG A O 1
ATOM 935 N N . GLN A 1 118 ? 35.336 31.558 16.768 1.00 22.65 118 GLN A N 1
ATOM 936 C CA . GLN A 1 118 ? 35.832 30.804 17.889 1.00 25.77 118 GLN A CA 1
ATOM 937 C C . GLN A 1 118 ? 36.214 29.381 17.454 1.00 27.00 118 GLN A C 1
ATOM 938 O O . GLN A 1 118 ? 37.193 28.815 17.935 1.00 27.20 118 GLN A O 1
ATOM 944 N N . LYS A 1 119 ? 35.472 28.803 16.519 1.00 26.11 119 LYS A N 1
ATOM 945 C CA . LYS A 1 119 ? 35.776 27.448 16.076 1.00 24.84 119 LYS A CA 1
ATOM 946 C C . LYS A 1 119 ? 36.738 27.334 14.933 1.00 21.45 119 LYS A C 1
ATOM 947 O O . LYS A 1 119 ? 37.104 26.232 14.560 1.00 25.30 119 LYS A O 1
ATOM 953 N N . GLY A 1 120 ? 37.122 28.459 14.353 1.00 19.90 120 GLY A N 1
ATOM 954 C CA . GLY A 1 120 ? 38.038 28.430 13.229 1.00 17.93 120 GLY A CA 1
ATOM 955 C C . GLY A 1 120 ? 37.435 27.920 11.927 1.00 18.44 120 GLY A C 1
ATOM 956 O O . GLY A 1 120 ? 38.074 27.168 11.188 1.00 18.09 120 GLY A O 1
ATOM 957 N N . THR A 1 121 ? 36.230 28.377 11.599 1.00 17.15 121 THR A N 1
ATOM 958 C CA . THR A 1 121 ? 35.582 27.930 10.378 1.00 13.35 121 THR A CA 1
ATOM 959 C C . THR A 1 121 ? 34.904 29.053 9.598 1.00 12.94 121 THR A C 1
ATOM 960 O O . THR A 1 121 ? 34.574 30.097 10.150 1.00 15.66 121 THR A O 1
ATOM 964 N N . GLY A 1 122 ? 34.835 28.871 8.290 1.00 11.73 122 GLY A N 1
ATOM 965 C CA . GLY A 1 122 ? 34.143 29.805 7.425 1.00 12.45 122 GLY A CA 1
ATOM 966 C C . GLY A 1 122 ? 32.833 29.108 7.044 1.00 12.71 122 GLY A C 1
ATOM 967 O O . GLY A 1 122 ? 32.454 28.130 7.679 1.00 12.99 122 GLY A O 1
ATOM 968 N N . GLY A 1 123 ? 32.136 29.572 6.020 1.00 12.90 123 GLY A N 1
ATOM 969 C CA . GLY A 1 123 ? 30.913 28.896 5.661 1.00 14.90 123 GLY A CA 1
ATOM 970 C C . GLY A 1 123 ? 30.028 29.765 4.804 1.00 17.71 123 GLY A C 1
ATOM 971 O O . GLY A 1 123 ? 30.472 30.797 4.291 1.00 16.02 123 GLY A O 1
ATOM 972 N N . GLU A 1 124 ? 28.777 29.345 4.646 1.00 14.81 124 GLU A N 1
ATOM 973 C CA . GLU A 1 124 ? 27.827 30.076 3.842 1.00 13.20 124 GLU A CA 1
ATOM 974 C C . GLU A 1 124 ? 26.944 30.809 4.834 1.00 11.61 124 GLU A C 1
ATOM 975 O O . GLU A 1 124 ? 26.528 30.233 5.824 1.00 14.40 124 GLU A O 1
ATOM 981 N N . ILE A 1 125 ? 26.708 32.093 4.610 1.00 12.78 125 ILE A N 1
ATOM 982 C CA . ILE A 1 125 ? 25.870 32.860 5.517 1.00 12.25 125 ILE A CA 1
ATOM 983 C C . ILE A 1 125 ? 24.423 32.651 5.079 1.00 11.02 125 ILE A C 1
ATOM 984 O O . ILE A 1 125 ? 24.015 33.110 4.015 1.00 10.09 125 ILE A O 1
ATOM 989 N N . ILE A 1 126 ? 23.654 31.952 5.902 1.00 11.18 126 ILE A N 1
ATOM 990 C CA . ILE A 1 126 ? 22.271 31.645 5.545 1.00 13.44 126 ILE A CA 1
ATOM 991 C C . ILE A 1 126 ? 21.196 32.579 6.097 1.00 14.25 126 ILE A C 1
ATOM 992 O O . ILE A 1 126 ? 20.131 32.695 5.503 1.00 18.06 126 ILE A O 1
ATOM 997 N N . ALA A 1 127 ? 21.459 33.268 7.198 1.00 14.18 127 ALA A N 1
ATOM 998 C CA . ALA A 1 127 ? 20.445 34.147 7.748 1.00 13.46 127 ALA A CA 1
ATOM 999 C C . ALA A 1 127 ? 21.064 35.250 8.562 1.00 14.98 127 ALA A C 1
ATOM 1000 O O . ALA A 1 127 ? 22.212 35.152 8.971 1.00 16.31 127 ALA A O 1
ATOM 1002 N N . TYR A 1 128 ? 20.299 36.307 8.794 1.00 13.89 128 TYR A N 1
ATOM 1003 C CA . TYR A 1 128 ? 20.753 37.436 9.575 1.00 12.85 128 TYR A CA 1
ATOM 1004 C C . TYR A 1 128 ? 19.563 37.913 10.404 1.00 12.89 128 TYR A C 1
ATOM 1005 O O . TYR A 1 128 ? 18.454 37.983 9.903 1.00 14.39 128 TYR A O 1
ATOM 1014 N N . VAL A 1 129 ? 19.794 38.212 11.671 1.00 10.53 129 VAL A N 1
ATOM 1015 C CA . VAL A 1 129 ? 18.748 38.665 12.543 1.00 12.15 129 VAL A CA 1
ATOM 1016 C C . VAL A 1 129 ? 19.257 39.864 13.312 1.00 13.32 129 VAL A C 1
ATOM 1017 O O . VAL A 1 129 ? 20.408 39.890 13.728 1.00 14.13 129 VAL A O 1
ATOM 1021 N N . ILE A 1 130 ? 18.387 40.836 13.528 1.00 12.96 130 ILE A N 1
ATOM 1022 C CA . ILE A 1 130 ? 18.728 42.036 14.270 1.00 14.04 130 ILE A CA 1
ATOM 1023 C C . ILE A 1 130 ? 17.515 42.465 15.114 1.00 15.96 130 ILE A C 1
ATOM 1024 O O . ILE A 1 130 ? 17.714 43.120 16.149 1.00 16.93 130 ILE A O 1
ATOM 1030 N N . VAL B 1 1 ? 55.848 21.070 16.684 1.00 55.93 1 VAL B N 1
ATOM 1031 C CA . VAL B 1 1 ? 57.237 21.539 16.396 1.00 56.15 1 VAL B CA 1
ATOM 1032 C C . VAL B 1 1 ? 57.868 22.123 17.662 1.00 56.88 1 VAL B C 1
ATOM 1033 O O . VAL B 1 1 ? 57.243 22.153 18.722 1.00 55.53 1 VAL B O 1
ATOM 1037 N N . MET B 1 2 ? 59.134 22.499 17.562 1.00 58.36 2 MET B N 1
ATOM 1038 C CA . MET B 1 2 ? 59.863 23.113 18.672 1.00 60.45 2 MET B CA 1
ATOM 1039 C C . MET B 1 2 ? 60.724 24.174 17.996 1.00 58.63 2 MET B C 1
ATOM 1040 O O . MET B 1 2 ? 61.454 23.874 17.035 1.00 59.23 2 MET B O 1
ATOM 1045 N N . THR B 1 3 ? 60.640 25.409 18.483 1.00 55.48 3 THR B N 1
ATOM 1046 C CA . THR B 1 3 ? 61.383 26.510 17.873 1.00 50.46 3 THR B CA 1
ATOM 1047 C C . THR B 1 3 ? 62.869 26.683 18.158 1.00 46.04 3 THR B C 1
ATOM 1048 O O . THR B 1 3 ? 63.491 27.548 17.568 1.00 44.41 3 THR B O 1
ATOM 1052 N N . ASP B 1 4 ? 63.445 25.890 19.052 1.00 44.48 4 ASP B N 1
ATOM 1053 C CA . ASP B 1 4 ? 64.877 26.007 19.311 1.00 44.04 4 ASP B CA 1
ATOM 1054 C C . ASP B 1 4 ? 65.685 25.670 18.053 1.00 41.07 4 ASP B C 1
ATOM 1055 O O . ASP B 1 4 ? 66.527 26.471 17.633 1.00 41.33 4 ASP B O 1
ATOM 1060 N N . PRO B 1 5 ? 65.437 24.494 17.420 1.00 37.00 5 PRO B N 1
ATOM 1061 C CA . PRO B 1 5 ? 66.202 24.167 16.200 1.00 31.88 5 PRO B CA 1
ATOM 1062 C C . PRO B 1 5 ? 65.903 25.219 15.121 1.00 29.31 5 PRO B C 1
ATOM 1063 O O . PRO B 1 5 ? 66.733 25.496 14.252 1.00 27.51 5 PRO B O 1
ATOM 1067 N N . ILE B 1 6 ? 64.704 25.798 15.175 1.00 24.22 6 ILE B N 1
ATOM 1068 C CA . ILE B 1 6 ? 64.311 26.811 14.213 1.00 22.39 6 ILE B CA 1
ATOM 1069 C C . ILE B 1 6 ? 65.126 28.077 14.463 1.00 19.92 6 ILE B C 1
ATOM 1070 O O . ILE B 1 6 ? 65.556 28.722 13.523 1.00 20.79 6 ILE B O 1
ATOM 1075 N N . ALA B 1 7 ? 65.295 28.449 15.728 1.00 18.23 7 ALA B N 1
ATOM 1076 C CA . ALA B 1 7 ? 66.078 29.626 16.102 1.00 20.66 7 ALA B CA 1
ATOM 1077 C C . ALA B 1 7 ? 67.517 29.409 15.619 1.00 21.24 7 ALA B C 1
ATOM 1078 O O . ALA B 1 7 ? 68.156 30.333 15.108 1.00 21.70 7 ALA B O 1
ATOM 1080 N N . ASP B 1 8 ? 68.001 28.174 15.744 1.00 21.79 8 ASP B N 1
ATOM 1081 C CA . ASP B 1 8 ? 69.341 27.830 15.291 1.00 23.97 8 ASP B CA 1
ATOM 1082 C C . ASP B 1 8 ? 69.484 28.070 13.798 1.00 23.68 8 ASP B C 1
ATOM 1083 O O . ASP B 1 8 ? 70.419 28.748 13.353 1.00 23.60 8 ASP B O 1
ATOM 1088 N N . MET B 1 9 ? 68.558 27.531 13.014 1.00 18.84 9 MET B N 1
ATOM 1089 C CA . MET B 1 9 ? 68.612 27.707 11.573 1.00 18.44 9 MET B CA 1
ATOM 1090 C C . MET B 1 9 ? 68.573 29.185 11.160 1.00 18.82 9 MET B C 1
ATOM 1091 O O . MET B 1 9 ? 69.319 29.628 10.270 1.00 18.10 9 MET B O 1
ATOM 1096 N N . LEU B 1 10 ? 67.692 29.943 11.810 1.00 18.05 10 LEU B N 1
ATOM 1097 C CA . LEU B 1 10 ? 67.506 31.363 11.514 1.00 18.28 10 LEU B CA 1
ATOM 1098 C C . LEU B 1 10 ? 68.743 32.166 11.903 1.00 17.46 10 LEU B C 1
ATOM 1099 O O . LEU B 1 10 ? 69.131 33.099 11.198 1.00 17.46 10 LEU B O 1
ATOM 1104 N N . THR B 1 11 ? 69.354 31.806 13.029 1.00 18.65 11 THR B N 1
ATOM 1105 C CA . THR B 1 11 ? 70.558 32.499 13.480 1.00 19.54 11 THR B CA 1
ATOM 1106 C C . THR B 1 11 ? 71.701 32.319 12.493 1.00 19.33 11 THR B C 1
ATOM 1107 O O . THR B 1 11 ? 72.420 33.270 12.164 1.00 20.29 11 THR B O 1
ATOM 1111 N N . ALA B 1 12 ? 71.844 31.093 12.005 1.00 20.47 12 ALA B N 1
ATOM 1112 C CA . ALA B 1 12 ? 72.890 30.755 11.055 1.00 19.13 12 ALA B CA 1
ATOM 1113 C C . ALA B 1 12 ? 72.674 31.493 9.752 1.00 20.46 12 ALA B C 1
ATOM 1114 O O . ALA B 1 12 ? 73.625 32.037 9.192 1.00 22.73 12 ALA B O 1
ATOM 1116 N N . ILE B 1 13 ? 71.435 31.538 9.261 1.00 19.21 13 ILE B N 1
ATOM 1117 C CA . ILE B 1 13 ? 71.152 32.267 8.015 1.00 15.39 13 ILE B CA 1
ATOM 1118 C C . ILE B 1 13 ? 71.454 33.749 8.243 1.00 15.55 13 ILE B C 1
ATOM 1119 O O . ILE B 1 13 ? 72.013 34.410 7.381 1.00 16.97 13 ILE B O 1
ATOM 1124 N N . ARG B 1 14 ? 71.081 34.255 9.415 1.00 17.06 14 ARG B N 1
ATOM 1125 C CA . ARG B 1 14 ? 71.301 35.652 9.781 1.00 20.31 14 ARG B CA 1
ATOM 1126 C C . ARG B 1 14 ? 72.789 35.990 9.679 1.00 22.65 14 ARG B C 1
ATOM 1127 O O . ARG B 1 14 ? 73.201 36.890 8.932 1.00 22.88 14 ARG B O 1
ATOM 1135 N N . ASN B 1 15 ? 73.585 35.231 10.421 1.00 22.74 15 ASN B N 1
ATOM 1136 C CA . ASN B 1 15 ? 75.032 35.374 10.432 1.00 19.95 15 ASN B CA 1
ATOM 1137 C C . ASN B 1 15 ? 75.661 35.278 9.047 1.00 18.43 15 ASN B C 1
ATOM 1138 O O . ASN B 1 15 ? 76.473 36.133 8.678 1.00 19.87 15 ASN B O 1
ATOM 1143 N N . ALA B 1 16 ? 75.243 34.290 8.260 1.00 16.41 16 ALA B N 1
ATOM 1144 C CA . ALA B 1 16 ? 75.782 34.102 6.918 1.00 17.79 16 ALA B CA 1
ATOM 1145 C C . ALA B 1 16 ? 75.446 35.276 6.019 1.00 20.78 16 ALA B C 1
ATOM 1146 O O . ALA B 1 16 ? 76.244 35.678 5.165 1.00 20.54 16 ALA B O 1
ATOM 1148 N N . ASN B 1 17 ? 74.254 35.830 6.215 1.00 22.22 17 ASN B N 1
ATOM 1149 C CA . ASN B 1 17 ? 73.789 36.967 5.429 1.00 19.75 17 ASN B CA 1
ATOM 1150 C C . ASN B 1 17 ? 74.642 38.200 5.767 1.00 21.01 17 ASN B C 1
ATOM 1151 O O . ASN B 1 17 ? 74.997 38.964 4.885 1.00 21.52 17 ASN B O 1
ATOM 1156 N N . MET B 1 18 ? 74.986 38.373 7.036 1.00 23.83 18 MET B N 1
ATOM 1157 C CA . MET B 1 18 ? 75.791 39.517 7.464 1.00 28.08 18 MET B CA 1
ATOM 1158 C C . MET B 1 18 ? 77.135 39.618 6.730 1.00 30.20 18 MET B C 1
ATOM 1159 O O . MET B 1 18 ? 77.457 40.642 6.116 1.00 29.21 18 MET B O 1
ATOM 1164 N N . VAL B 1 19 ? 77.905 38.534 6.777 1.00 31.42 19 VAL B N 1
ATOM 1165 C CA . VAL B 1 19 ? 79.230 38.491 6.154 1.00 29.70 19 VAL B CA 1
ATOM 1166 C C . VAL B 1 19 ? 79.197 38.088 4.682 1.00 31.11 19 VAL B C 1
ATOM 1167 O O . VAL B 1 19 ? 80.234 37.780 4.091 1.00 32.85 19 VAL B O 1
ATOM 1171 N N . ARG B 1 20 ? 77.996 38.112 4.102 1.00 29.75 20 ARG B N 1
ATOM 1172 C CA . ARG B 1 20 ? 77.737 37.774 2.692 1.00 29.47 20 ARG B CA 1
ATOM 1173 C C . ARG B 1 20 ? 78.203 36.435 2.115 1.00 27.89 20 ARG B C 1
ATOM 1174 O O . ARG B 1 20 ? 78.749 36.394 1.019 1.00 27.32 20 ARG B O 1
ATOM 1182 N N . HIS B 1 21 ? 77.932 35.342 2.821 1.00 27.64 21 HIS B N 1
ATOM 1183 C CA . HIS B 1 21 ? 78.276 34.000 2.327 1.00 31.44 21 HIS B CA 1
ATOM 1184 C C . HIS B 1 21 ? 77.347 33.576 1.176 1.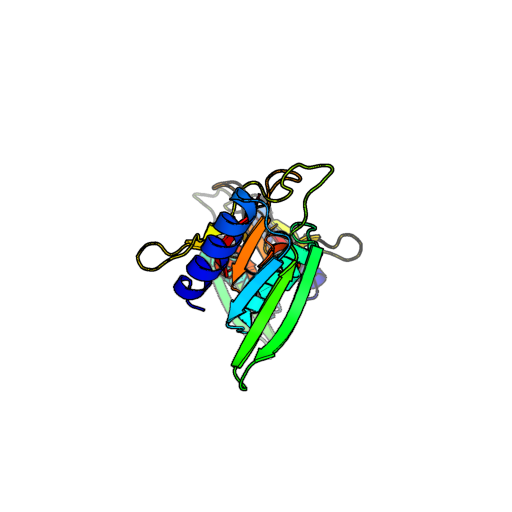00 33.41 21 HIS B C 1
ATOM 1185 O O . HIS B 1 21 ? 76.171 33.937 1.151 1.00 34.72 21 HIS B O 1
ATOM 1192 N N . GLU B 1 22 ? 77.867 32.777 0.248 1.00 35.87 22 GLU B N 1
ATOM 1193 C CA . GLU B 1 22 ? 77.077 32.307 -0.891 1.00 37.45 22 GLU B CA 1
ATOM 1194 C C . GLU B 1 22 ? 76.169 31.156 -0.470 1.00 36.68 22 GLU B C 1
ATOM 1195 O O . GLU B 1 22 ? 75.151 30.893 -1.116 1.00 35.06 22 GLU B O 1
ATOM 1201 N N . LYS B 1 23 ? 76.571 30.446 0.583 1.00 34.65 23 LYS B N 1
ATOM 1202 C CA . LYS B 1 23 ? 75.824 29.293 1.065 1.00 31.69 23 LYS B CA 1
ATOM 1203 C C . LYS B 1 23 ? 76.117 29.026 2.525 1.00 28.92 23 LYS B C 1
ATOM 1204 O O . LYS B 1 23 ? 76.963 29.682 3.138 1.00 31.42 23 LYS B O 1
ATOM 1210 N N . LEU B 1 24 ? 75.390 28.062 3.071 1.00 24.04 24 LEU B N 1
ATOM 1211 C CA . LEU B 1 24 ? 75.558 27.642 4.437 1.00 23.01 24 LEU B CA 1
ATOM 1212 C C . LEU B 1 24 ? 74.855 26.290 4.526 1.00 24.06 24 LEU B C 1
ATOM 1213 O O . LEU B 1 24 ? 74.077 25.936 3.635 1.00 22.70 24 LEU B O 1
ATOM 1218 N N . GLU B 1 25 ? 75.171 25.532 5.574 1.00 24.26 25 GLU B N 1
ATOM 1219 C CA . GLU B 1 25 ? 74.612 24.209 5.803 1.00 26.67 25 GLU B CA 1
ATOM 1220 C C . GLU B 1 25 ? 74.102 24.073 7.236 1.00 26.14 25 GLU B C 1
ATOM 1221 O O . GLU B 1 25 ? 74.674 24.627 8.170 1.00 27.73 25 GLU B O 1
ATOM 1227 N N . VAL B 1 26 ? 73.017 23.333 7.396 1.00 27.88 26 VAL B N 1
ATOM 1228 C CA . VAL B 1 26 ? 72.402 23.123 8.698 1.00 27.83 26 VAL B CA 1
ATOM 1229 C C . VAL B 1 26 ? 71.796 21.711 8.678 1.00 24.54 26 VAL B C 1
ATOM 1230 O O . VAL B 1 26 ? 71.385 21.235 7.623 1.00 23.89 26 VAL B O 1
ATOM 1234 N N . PRO B 1 27 ? 71.824 20.989 9.816 1.00 25.24 27 PRO B N 1
ATOM 1235 C CA . PRO B 1 27 ? 71.269 19.631 9.904 1.00 24.23 27 PRO B CA 1
ATOM 1236 C C . PRO B 1 27 ? 69.839 19.639 9.393 1.00 26.22 27 PRO B C 1
ATOM 1237 O O . PRO B 1 27 ? 69.058 20.506 9.769 1.00 28.65 27 PRO B O 1
ATOM 1241 N N . ALA B 1 28 ? 69.491 18.687 8.541 1.00 22.32 28 ALA B N 1
ATOM 1242 C CA . ALA B 1 28 ? 68.156 18.668 7.983 1.00 20.33 28 ALA B CA 1
ATOM 1243 C C . ALA B 1 28 ? 67.089 18.179 8.948 1.00 21.84 28 ALA B C 1
ATOM 1244 O O . ALA B 1 28 ? 67.390 17.551 9.954 1.00 22.41 28 ALA B O 1
ATOM 1246 N N . SER B 1 29 ? 65.844 18.553 8.662 1.00 22.06 29 SER B N 1
ATOM 1247 C CA . SER B 1 29 ? 64.662 18.106 9.405 1.00 20.93 29 SER B CA 1
ATOM 1248 C C . SER B 1 29 ? 63.508 18.479 8.485 1.00 20.31 29 SER B C 1
ATOM 1249 O O . SER B 1 29 ? 63.671 19.296 7.575 1.00 17.61 29 SER B O 1
ATOM 1252 N N . LYS B 1 30 ? 62.351 17.867 8.683 1.00 21.74 30 LYS B N 1
ATOM 1253 C CA . LYS B 1 30 ? 61.214 18.174 7.828 1.00 22.79 30 LYS B CA 1
ATOM 1254 C C . LYS B 1 30 ? 60.813 19.642 7.927 1.00 18.59 30 LYS B C 1
ATOM 1255 O O . LYS B 1 30 ? 60.648 20.296 6.921 1.00 18.60 30 LYS B O 1
ATOM 1261 N N . ILE B 1 31 ? 60.646 20.154 9.142 1.00 19.84 31 ILE B N 1
ATOM 1262 C CA . ILE B 1 31 ? 60.240 21.547 9.323 1.00 20.46 31 ILE B CA 1
ATOM 1263 C C . ILE B 1 31 ? 61.245 22.548 8.755 1.00 20.44 31 ILE B C 1
ATOM 1264 O O . ILE B 1 31 ? 60.852 23.572 8.183 1.00 20.52 31 ILE B O 1
ATOM 1269 N N . LYS B 1 32 ? 62.535 22.245 8.896 1.00 18.22 32 LYS B N 1
ATOM 1270 C CA . LYS B 1 32 ? 63.570 23.112 8.361 1.00 13.71 32 LYS B CA 1
ATOM 1271 C C . LYS B 1 32 ? 63.477 23.093 6.866 1.00 12.47 32 LYS B C 1
ATOM 1272 O O . LYS B 1 32 ? 63.660 24.115 6.217 1.00 13.93 32 LYS B O 1
ATOM 1278 N N . ARG B 1 33 ? 63.142 21.941 6.307 1.00 11.47 33 ARG B N 1
ATOM 1279 C CA . ARG B 1 33 ? 63.005 21.849 4.867 1.00 11.99 33 ARG B CA 1
ATOM 1280 C C . ARG B 1 33 ? 61.794 22.655 4.391 1.00 12.74 33 ARG B C 1
ATOM 1281 O O . ARG B 1 33 ? 61.848 23.310 3.348 1.00 11.88 33 ARG B O 1
ATOM 1289 N N . GLU B 1 34 ? 60.707 22.599 5.163 1.00 15.51 34 GLU B N 1
ATOM 1290 C CA . GLU B 1 34 ? 59.487 23.344 4.853 1.00 17.06 34 GLU B CA 1
ATOM 1291 C C . GLU B 1 34 ? 59.783 24.838 4.914 1.00 15.25 34 GLU B C 1
ATOM 1292 O O . GLU B 1 34 ? 59.313 25.598 4.067 1.00 18.16 34 GLU B O 1
ATOM 1298 N N . ILE B 1 35 ? 60.566 25.268 5.900 1.00 15.57 35 ILE B N 1
ATOM 1299 C CA . ILE B 1 35 ? 60.947 26.676 5.977 1.00 15.14 35 ILE B CA 1
ATOM 1300 C C . ILE B 1 35 ? 61.809 27.112 4.770 1.00 16.17 35 ILE B C 1
ATOM 1301 O O . ILE B 1 35 ? 61.601 28.209 4.219 1.00 17.45 35 ILE B O 1
ATOM 1306 N N . ALA B 1 36 ? 62.769 26.272 4.360 1.00 15.61 36 ALA B N 1
ATOM 1307 C CA . ALA B 1 36 ? 63.623 26.560 3.191 1.00 12.39 36 ALA B CA 1
ATOM 1308 C C . ALA B 1 36 ? 62.808 26.675 1.899 1.00 14.38 36 ALA B C 1
ATOM 1309 O O . ALA B 1 36 ? 63.101 27.510 1.029 1.00 14.99 36 ALA B O 1
ATOM 1311 N N . GLU B 1 37 ? 61.798 25.815 1.751 1.00 15.45 37 GLU B N 1
ATOM 1312 C CA . GLU B 1 37 ? 60.924 25.853 0.581 1.00 16.81 37 GLU B CA 1
ATOM 1313 C C . GLU B 1 37 ? 60.200 27.188 0.502 1.00 15.00 37 GLU B C 1
ATOM 1314 O O . GLU B 1 37 ? 60.055 27.743 -0.581 1.00 16.19 37 GLU B O 1
ATOM 1320 N N . ILE B 1 38 ? 59.709 27.672 1.642 1.00 16.10 38 ILE B N 1
ATOM 1321 C CA . ILE B 1 38 ? 59.011 28.964 1.709 1.00 15.41 38 ILE B CA 1
ATOM 1322 C C . ILE B 1 38 ? 59.946 30.133 1.377 1.00 16.46 38 ILE B C 1
ATOM 1323 O O . ILE B 1 38 ? 59.622 30.971 0.535 1.00 16.06 38 ILE B O 1
ATOM 1328 N N . LEU B 1 39 ? 61.114 30.177 2.020 1.00 17.04 39 LEU B N 1
ATOM 1329 C CA . LEU B 1 39 ? 62.090 31.239 1.766 1.00 16.34 39 LEU B CA 1
ATOM 1330 C C . LEU B 1 39 ? 62.427 31.254 0.287 1.00 17.22 39 LEU B C 1
ATOM 1331 O O . LEU B 1 39 ? 62.568 32.303 -0.323 1.00 17.87 39 LEU B O 1
ATOM 1336 N N . LYS B 1 40 ? 62.564 30.072 -0.293 1.00 18.43 40 LYS B N 1
ATOM 1337 C CA . LYS B 1 40 ? 62.890 29.937 -1.705 1.00 19.79 40 LYS B CA 1
ATOM 1338 C C . LYS B 1 40 ? 61.746 30.405 -2.586 1.00 19.07 40 LYS B C 1
ATOM 1339 O O . LYS B 1 40 ? 61.921 31.181 -3.514 1.00 17.63 40 LYS B O 1
ATOM 1345 N N . ARG B 1 41 ? 60.563 29.929 -2.256 1.00 21.02 41 ARG B N 1
ATOM 1346 C CA . ARG B 1 41 ? 59.358 30.244 -2.992 1.00 23.78 41 ARG B CA 1
ATOM 1347 C C . ARG B 1 41 ? 59.036 31.734 -2.954 1.00 23.34 41 ARG B C 1
ATOM 1348 O O . ARG B 1 41 ? 58.583 32.301 -3.938 1.00 25.90 41 ARG B O 1
ATOM 1356 N N . GLU B 1 42 ? 59.321 32.368 -1.826 1.00 24.33 42 GLU B N 1
ATOM 1357 C CA . GLU B 1 42 ? 59.063 33.784 -1.634 1.00 23.66 42 GLU B CA 1
ATOM 1358 C C . GLU B 1 42 ? 60.247 34.679 -2.062 1.00 24.89 42 GLU B C 1
ATOM 1359 O O . GLU B 1 42 ? 60.294 35.879 -1.764 1.00 26.01 42 GLU B O 1
ATOM 1365 N N . GLY B 1 43 ? 61.198 34.084 -2.772 1.00 25.81 43 GLY B N 1
ATOM 1366 C CA . GLY B 1 43 ? 62.362 34.814 -3.253 1.00 25.49 43 GLY B CA 1
ATOM 1367 C C . GLY B 1 43 ? 63.405 35.295 -2.248 1.00 23.72 43 GLY B C 1
ATOM 1368 O O . GLY B 1 43 ? 64.217 36.151 -2.589 1.00 27.71 43 GLY B O 1
ATOM 1369 N N . PHE B 1 44 ? 63.414 34.760 -1.032 1.00 20.99 44 PHE B N 1
ATOM 1370 C CA . PHE B 1 44 ? 64.382 35.172 -0.021 1.00 21.42 44 PHE B CA 1
ATOM 1371 C C . PHE B 1 44 ? 65.752 34.506 -0.117 1.00 24.12 44 PHE B C 1
ATOM 1372 O O . PHE B 1 44 ? 66.743 35.062 0.364 1.00 25.84 44 PHE B O 1
ATOM 1380 N N . ILE B 1 45 ? 65.795 33.276 -0.625 1.00 23.19 45 ILE B N 1
ATOM 1381 C CA . ILE B 1 45 ? 67.059 32.576 -0.819 1.00 18.19 45 ILE B CA 1
ATOM 1382 C C . ILE B 1 45 ? 67.025 32.181 -2.270 1.00 20.33 45 ILE B C 1
ATOM 1383 O O . ILE B 1 45 ? 65.958 32.227 -2.899 1.00 22.00 45 ILE B O 1
ATOM 1388 N N . ARG B 1 46 ? 68.178 31.817 -2.814 1.00 21.35 46 ARG B N 1
ATOM 1389 C CA . ARG B 1 46 ? 68.264 31.412 -4.201 1.00 22.15 46 ARG B CA 1
ATOM 1390 C C . ARG B 1 46 ? 67.833 29.956 -4.406 1.00 20.55 46 ARG B C 1
ATOM 1391 O O . ARG B 1 46 ? 67.105 29.648 -5.343 1.00 21.03 46 ARG B O 1
ATOM 1399 N N . ASP B 1 47 ? 68.250 29.060 -3.517 1.00 19.79 47 ASP B N 1
ATOM 1400 C CA . ASP B 1 47 ? 67.889 27.647 -3.642 1.00 20.24 47 ASP B CA 1
ATOM 1401 C C . ASP B 1 47 ? 68.404 26.911 -2.411 1.00 19.55 47 ASP B C 1
ATOM 1402 O O . ASP B 1 47 ? 68.970 27.522 -1.518 1.00 19.12 47 ASP B O 1
ATOM 1407 N N . TYR B 1 48 ? 68.153 25.610 -2.344 1.00 19.28 48 TYR B N 1
ATOM 1408 C CA . TYR B 1 48 ? 68.614 24.764 -1.251 1.00 21.42 48 TYR B CA 1
ATOM 1409 C C . TYR B 1 48 ? 68.653 23.330 -1.786 1.00 22.99 48 TYR B C 1
ATOM 1410 O O . TYR B 1 48 ? 68.079 23.037 -2.842 1.00 23.95 48 TYR B O 1
ATOM 1419 N N . GLU B 1 49 ? 69.390 22.457 -1.115 1.00 22.02 49 GLU B N 1
ATOM 1420 C CA . GLU B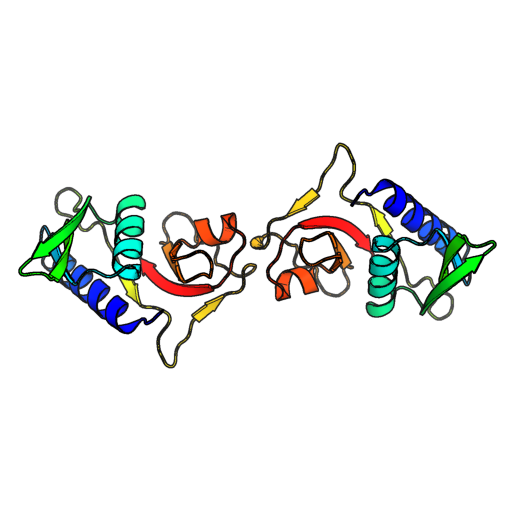 1 49 ? 69.442 21.067 -1.534 1.00 22.36 49 GLU B CA 1
ATOM 1421 C C . GLU B 1 49 ? 69.680 20.161 -0.341 1.00 22.94 49 GLU B C 1
ATOM 1422 O O . GLU B 1 49 ? 70.238 20.589 0.678 1.00 24.06 49 GLU B O 1
ATOM 1428 N N . TYR B 1 50 ? 69.126 18.959 -0.409 1.00 18.74 50 TYR B N 1
ATOM 1429 C CA . TYR B 1 50 ? 69.297 18.008 0.661 1.00 19.00 50 TYR B CA 1
ATOM 1430 C C . TYR B 1 50 ? 70.550 17.218 0.289 1.00 21.19 50 TYR B C 1
ATOM 1431 O O . TYR B 1 50 ? 70.686 16.750 -0.847 1.00 20.12 50 TYR B O 1
ATOM 1440 N N . ILE B 1 51 ? 71.436 17.036 1.256 1.00 21.95 51 ILE B N 1
ATOM 1441 C CA . ILE B 1 51 ? 72.693 16.347 1.021 1.00 22.69 51 ILE B CA 1
ATOM 1442 C C . ILE B 1 51 ? 72.937 15.463 2.216 1.00 22.20 51 ILE B C 1
ATOM 1443 O O . ILE B 1 51 ? 72.368 15.707 3.274 1.00 22.82 51 ILE B O 1
ATOM 1448 N N . GLU B 1 52 ? 73.698 14.390 2.033 1.00 23.51 52 GLU B N 1
ATOM 1449 C CA . GLU B 1 52 ? 74.035 13.494 3.140 1.00 30.13 52 GLU B CA 1
ATOM 1450 C C . GLU B 1 52 ? 75.552 13.406 3.298 1.00 33.08 52 GLU B C 1
ATOM 1451 O O . GLU B 1 52 ? 76.280 13.168 2.332 1.00 33.76 52 GLU B O 1
ATOM 1457 N N . ASP B 1 53 ? 76.018 13.588 4.525 1.00 40.23 53 ASP B N 1
ATOM 1458 C CA . ASP B 1 53 ? 77.442 13.589 4.831 1.00 48.27 53 ASP B CA 1
ATOM 1459 C C . ASP B 1 53 ? 77.673 12.628 5.979 1.00 49.62 53 ASP B C 1
ATOM 1460 O O . ASP B 1 53 ? 77.193 12.865 7.084 1.00 51.36 53 ASP B O 1
ATOM 1465 N N . ASN B 1 54 ? 78.415 11.554 5.721 1.00 52.41 54 ASN B N 1
ATOM 1466 C CA . ASN B 1 54 ? 78.703 10.534 6.739 1.00 54.86 54 ASN B CA 1
ATOM 1467 C C . ASN B 1 54 ? 77.367 10.034 7.253 1.00 53.35 54 ASN B C 1
ATOM 1468 O O . ASN B 1 54 ? 77.182 9.816 8.444 1.00 51.71 54 ASN B O 1
ATOM 1473 N N . LYS B 1 55 ? 76.428 9.883 6.329 1.00 53.75 55 LYS B N 1
ATOM 1474 C CA . LYS B 1 55 ? 75.079 9.436 6.644 1.00 55.85 55 LYS B CA 1
ATOM 1475 C C . LYS B 1 55 ? 74.268 10.428 7.479 1.00 54.64 55 LYS B C 1
ATOM 1476 O O . LYS B 1 55 ? 73.207 10.084 8.008 1.00 57.06 55 LYS B O 1
ATOM 1482 N N . GLN B 1 56 ? 74.743 11.666 7.565 1.00 49.84 56 GLN B N 1
ATOM 1483 C CA . GLN B 1 56 ? 74.037 12.695 8.309 1.00 45.45 56 GLN B CA 1
ATOM 1484 C C . GLN B 1 56 ? 73.321 13.588 7.307 1.00 39.61 56 GLN B C 1
ATOM 1485 O O . GLN B 1 56 ? 73.949 14.082 6.382 1.00 36.90 56 GLN B O 1
ATOM 1491 N N . GLY B 1 57 ? 72.015 13.776 7.487 1.00 35.25 57 GLY B N 1
ATOM 1492 C CA . GLY B 1 57 ? 71.238 14.614 6.589 1.00 29.78 57 GLY B CA 1
ATOM 1493 C C . GLY B 1 57 ? 71.474 16.103 6.789 1.00 28.74 57 GLY B C 1
ATOM 1494 O O . GLY B 1 57 ? 71.286 16.626 7.889 1.00 27.69 57 GLY B O 1
ATOM 1495 N N . ILE B 1 58 ? 71.785 16.795 5.696 1.00 26.04 58 ILE B N 1
ATOM 1496 C CA . ILE B 1 58 ? 72.080 18.226 5.700 1.00 23.95 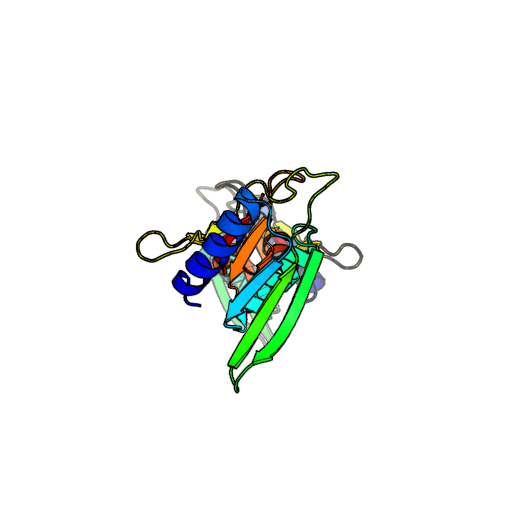58 ILE B CA 1
ATOM 1497 C C . ILE B 1 58 ? 71.323 19.040 4.629 1.00 23.19 58 ILE B C 1
ATOM 1498 O O . ILE B 1 58 ? 71.106 18.585 3.498 1.00 24.83 58 ILE B O 1
ATOM 1503 N N . LEU B 1 59 ? 70.956 20.265 4.981 1.00 22.75 59 LEU B N 1
ATOM 1504 C CA . LEU B 1 59 ? 70.287 21.156 4.038 1.00 22.42 59 LEU B CA 1
ATOM 1505 C C . LEU B 1 59 ? 71.301 22.220 3.654 1.00 20.51 59 LEU B C 1
ATOM 1506 O O . LEU B 1 59 ? 71.809 22.924 4.525 1.00 20.20 59 LEU B O 1
ATOM 1511 N N . ARG B 1 60 ? 71.656 22.292 2.377 1.00 22.03 60 ARG B N 1
ATOM 1512 C CA . ARG B 1 60 ? 72.597 23.313 1.931 1.00 24.35 60 ARG B CA 1
ATOM 1513 C C . ARG B 1 60 ? 71.813 24.452 1.301 1.00 23.02 60 ARG B C 1
ATOM 1514 O O . ARG B 1 60 ? 71.196 24.287 0.240 1.00 20.05 60 ARG B O 1
ATOM 1522 N N . ILE B 1 61 ? 71.887 25.607 1.952 1.00 22.30 61 ILE B N 1
ATOM 1523 C CA . ILE B 1 61 ? 71.178 26.804 1.540 1.00 23.09 61 ILE B CA 1
ATOM 1524 C C . ILE B 1 61 ? 72.051 27.811 0.812 1.00 23.38 61 ILE B C 1
ATOM 1525 O O . ILE B 1 61 ? 73.098 28.212 1.304 1.00 23.42 61 ILE B O 1
ATOM 1530 N N . PHE B 1 62 ? 71.579 28.225 -0.356 1.00 23.93 62 PHE B N 1
ATOM 1531 C CA . PHE B 1 62 ? 72.253 29.210 -1.186 1.00 25.12 62 PHE B CA 1
ATOM 1532 C C . PHE B 1 62 ? 71.580 30.567 -1.029 1.00 24.01 62 PHE B C 1
ATOM 1533 O O . PHE B 1 62 ? 70.435 30.764 -1.464 1.00 23.45 62 PHE B O 1
ATOM 1541 N N . LEU B 1 63 ? 72.313 31.500 -0.430 1.00 22.46 63 LEU B N 1
ATOM 1542 C CA . LEU B 1 63 ? 71.825 32.840 -0.206 1.00 21.03 63 LEU B CA 1
ATOM 1543 C C . LEU B 1 63 ? 71.714 33.633 -1.486 1.00 22.74 63 LEU B C 1
ATOM 1544 O O . LEU B 1 63 ? 72.310 33.293 -2.511 1.00 24.58 63 LEU B O 1
ATOM 1549 N N . LYS B 1 64 ? 70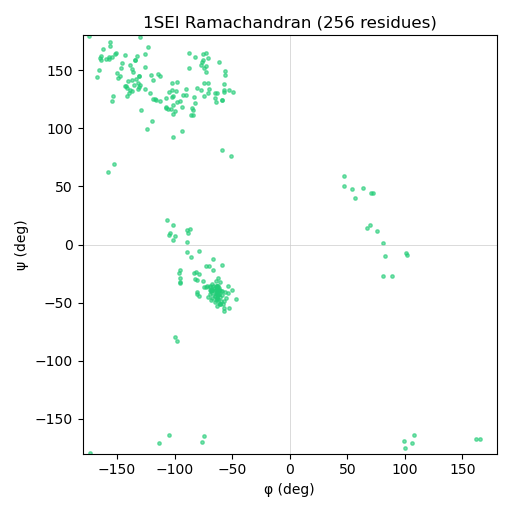.922 34.691 -1.415 1.00 24.36 64 LYS B N 1
ATOM 1550 C CA . LYS B 1 64 ? 70.664 35.534 -2.546 1.00 25.72 64 LYS B CA 1
ATOM 1551 C C . LYS B 1 64 ? 70.977 36.975 -2.212 1.00 29.91 64 LYS B C 1
ATOM 1552 O O . LYS B 1 64 ? 70.624 37.481 -1.136 1.00 30.91 64 LYS B O 1
ATOM 1558 N N . TYR B 1 65 ? 71.682 37.618 -3.134 1.00 32.06 65 TYR B N 1
ATOM 1559 C CA . TYR B 1 65 ? 72.060 39.013 -2.993 1.00 34.38 65 TYR B CA 1
ATOM 1560 C C . TYR B 1 65 ? 71.691 39.684 -4.318 1.00 38.29 65 TYR B C 1
ATOM 1561 O O . TYR B 1 65 ? 71.847 39.086 -5.388 1.00 40.70 65 TYR B O 1
ATOM 1570 N N . GLY B 1 66 ? 71.052 40.848 -4.242 1.00 42.46 66 GLY B N 1
ATOM 1571 C CA . GLY B 1 66 ? 70.702 41.570 -5.453 1.00 45.87 66 GLY B CA 1
ATOM 1572 C C . GLY B 1 66 ? 72.033 42.153 -5.858 1.00 48.36 66 GLY B C 1
ATOM 1573 O O . GLY B 1 66 ? 73.029 41.753 -5.274 1.00 49.09 66 GLY B O 1
ATOM 1574 N N . PRO B 1 67 ? 72.118 43.068 -6.831 1.00 52.06 67 PRO B N 1
ATOM 1575 C CA . PRO B 1 67 ? 73.439 43.614 -7.191 1.00 55.18 67 PRO B CA 1
ATOM 1576 C C . PRO B 1 67 ? 74.280 44.149 -6.002 1.00 55.56 67 PRO B C 1
ATOM 1577 O O . PRO B 1 67 ? 74.439 45.361 -5.827 1.00 56.02 67 PRO B O 1
ATOM 1581 N N . ASN B 1 68 ? 74.856 43.205 -5.247 1.00 55.71 68 ASN B N 1
ATOM 1582 C CA . ASN B 1 68 ? 75.686 43.418 -4.057 1.00 54.65 68 ASN B CA 1
ATOM 1583 C C . ASN B 1 68 ? 74.937 43.486 -2.718 1.00 52.13 68 ASN B C 1
ATOM 1584 O O . ASN B 1 68 ? 75.478 43.092 -1.680 1.00 53.40 68 ASN B O 1
ATOM 1589 N N . GLU B 1 69 ? 73.675 43.901 -2.742 1.00 47.12 69 GLU B N 1
ATOM 1590 C CA . GLU B 1 69 ? 72.908 44.018 -1.506 1.00 43.08 69 GLU B CA 1
ATOM 1591 C C . GLU B 1 69 ? 72.180 42.754 -1.040 1.00 38.31 69 GLU B C 1
ATOM 1592 O O . GLU B 1 69 ? 71.767 41.915 -1.837 1.00 35.16 69 GLU B O 1
ATOM 1598 N N . ARG B 1 70 ? 71.998 42.666 0.270 1.00 34.39 70 ARG B N 1
ATOM 1599 C CA . ARG B 1 70 ? 71.322 41.550 0.919 1.00 32.96 70 ARG B CA 1
ATOM 1600 C C . ARG B 1 70 ? 69.816 41.547 0.651 1.00 32.94 70 ARG B C 1
ATOM 1601 O O . ARG B 1 70 ? 69.131 42.561 0.845 1.00 33.74 70 ARG B O 1
ATOM 1609 N N . VAL B 1 71 ? 69.304 40.393 0.236 1.00 31.40 71 VAL B N 1
ATOM 1610 C CA . VAL B 1 71 ? 67.889 40.231 -0.063 1.00 27.81 71 VAL B CA 1
ATOM 1611 C C . VAL B 1 71 ? 67.077 40.018 1.211 1.00 25.76 71 VAL B C 1
ATOM 1612 O O . VAL B 1 71 ? 65.922 40.410 1.289 1.00 28.56 71 VAL B O 1
ATOM 1616 N N . ILE B 1 72 ? 67.694 39.415 2.212 1.00 22.13 72 ILE B N 1
ATOM 1617 C CA . ILE B 1 72 ? 67.043 39.169 3.485 1.00 20.39 72 ILE B CA 1
ATOM 1618 C C . ILE B 1 72 ? 67.414 40.315 4.413 1.00 21.39 72 ILE B C 1
ATOM 1619 O O . ILE B 1 72 ? 68.599 40.582 4.626 1.00 23.35 72 ILE B O 1
ATOM 1624 N N . THR B 1 73 ? 66.422 41.002 4.959 1.00 19.69 73 THR B N 1
ATOM 1625 C CA . THR B 1 73 ? 66.707 42.096 5.872 1.00 20.05 73 THR B CA 1
ATOM 1626 C C . THR B 1 73 ? 66.662 41.653 7.318 1.00 20.87 73 THR B C 1
ATOM 1627 O O . THR B 1 73 ? 67.390 42.190 8.147 1.00 25.36 73 THR B O 1
ATOM 1631 N N . GLY B 1 74 ? 65.809 40.693 7.641 1.00 18.97 74 GLY B N 1
ATOM 1632 C CA . GLY B 1 74 ? 65.738 40.240 9.013 1.00 15.22 74 GLY B CA 1
ATOM 1633 C C . GLY B 1 74 ? 64.974 38.941 9.096 1.00 17.82 74 GLY B C 1
ATOM 1634 O O . GLY B 1 74 ? 64.113 38.673 8.256 1.00 16.94 74 GLY B O 1
ATOM 1635 N N . LEU B 1 75 ? 65.330 38.120 10.077 1.00 16.32 75 LEU B N 1
ATOM 1636 C CA . LEU B 1 75 ? 64.685 36.833 10.305 1.00 20.24 75 LEU B CA 1
ATOM 1637 C C . LEU B 1 75 ? 64.566 36.771 11.799 1.00 19.90 75 LEU B C 1
ATOM 1638 O O . LEU B 1 75 ? 65.535 37.019 12.507 1.00 20.62 75 LEU B O 1
ATOM 1643 N N . LYS B 1 76 ? 63.396 36.405 12.290 1.00 17.64 76 LYS B N 1
ATOM 1644 C CA . LYS B 1 76 ? 63.195 36.339 13.714 1.00 19.44 76 LYS B CA 1
ATOM 1645 C C . LYS B 1 76 ? 62.338 35.115 14.020 1.00 21.98 76 LYS B C 1
ATOM 1646 O O . LYS B 1 76 ? 61.452 34.752 13.239 1.00 20.19 76 LYS B O 1
ATOM 1652 N N . ARG B 1 77 ? 62.686 34.432 15.105 1.00 23.13 77 ARG B N 1
ATOM 1653 C CA . ARG B 1 77 ? 61.951 33.267 15.584 1.00 21.90 77 ARG B CA 1
ATOM 1654 C C . ARG B 1 77 ? 60.913 33.896 16.531 1.00 19.49 77 ARG B C 1
ATOM 1655 O O . ARG B 1 77 ? 61.264 34.712 17.396 1.00 16.88 77 ARG B O 1
ATOM 1663 N N . ILE B 1 78 ? 59.638 33.553 16.355 1.00 17.85 78 ILE B N 1
ATOM 1664 C CA . ILE B 1 78 ? 58.585 34.167 17.165 1.00 15.30 78 ILE B CA 1
ATOM 1665 C C . ILE B 1 78 ? 58.128 33.347 18.356 1.00 17.53 78 ILE B C 1
ATOM 1666 O O . ILE B 1 78 ? 58.569 33.580 19.481 1.00 18.49 78 ILE B O 1
ATOM 1671 N N . SER B 1 79 ? 57.220 32.409 18.126 1.00 18.38 79 SER B N 1
ATOM 1672 C CA . SER B 1 79 ? 56.715 31.610 19.219 1.00 20.27 79 SER B CA 1
ATOM 1673 C C . SER B 1 79 ? 57.868 30.823 19.775 1.00 20.10 79 SER B C 1
ATOM 1674 O O . SER B 1 79 ? 58.590 30.172 19.037 1.00 21.72 79 SER B O 1
ATOM 1677 N N . LYS B 1 80 ? 58.029 30.877 21.079 1.00 23.57 80 LYS B N 1
ATOM 1678 C CA . LYS B 1 80 ? 59.124 30.182 21.720 1.00 30.38 80 LYS B CA 1
ATOM 1679 C C . LYS B 1 80 ? 58.699 29.837 23.128 1.00 34.11 80 LYS B C 1
ATOM 1680 O O . LYS B 1 80 ? 57.692 30.361 23.630 1.00 35.44 80 LYS B O 1
ATOM 1686 N N . PRO B 1 81 ? 59.429 28.910 23.771 1.00 36.59 81 PRO B N 1
ATOM 1687 C CA . PRO B 1 81 ? 59.116 28.499 25.139 1.00 36.13 81 PRO B CA 1
ATOM 1688 C C . PRO B 1 81 ? 58.931 29.707 26.035 1.00 37.15 81 PRO B C 1
ATOM 1689 O O . PRO B 1 81 ? 59.713 30.651 25.988 1.00 40.53 81 PRO B O 1
ATOM 1693 N N . GLY B 1 82 ? 57.846 29.718 26.789 1.00 38.20 82 GLY B N 1
ATOM 1694 C CA . GLY B 1 82 ? 57.591 30.838 27.667 1.00 40.75 82 GLY B CA 1
ATOM 1695 C C . GLY B 1 82 ? 56.939 32.019 26.969 1.00 43.31 82 GLY B C 1
ATOM 1696 O O . GLY B 1 82 ? 56.525 32.976 27.626 1.00 46.60 82 GLY B O 1
ATOM 1697 N N . LEU B 1 83 ? 56.868 31.983 25.644 1.00 42.32 83 LEU B N 1
ATOM 1698 C CA . LEU B 1 83 ? 56.229 33.062 24.902 1.00 41.50 83 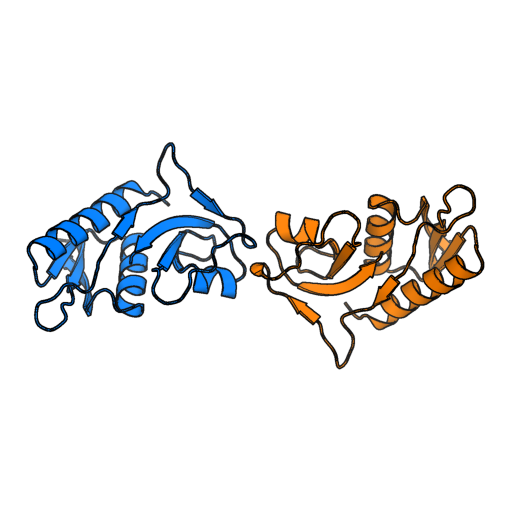LEU B CA 1
ATOM 1699 C C . LEU B 1 83 ? 55.674 32.535 23.589 1.00 38.48 83 LEU B C 1
ATOM 1700 O O . LEU B 1 83 ? 56.188 32.814 22.493 1.00 37.18 83 LEU B O 1
ATOM 1705 N N . ARG B 1 84 ? 54.633 31.725 23.741 1.00 36.30 84 ARG B N 1
ATOM 1706 C CA . ARG B 1 84 ? 53.929 31.101 22.630 1.00 32.62 84 ARG B CA 1
ATOM 1707 C C . ARG B 1 84 ? 53.061 32.111 21.907 1.00 29.68 84 ARG B C 1
ATOM 1708 O O . ARG B 1 84 ? 52.445 32.980 22.527 1.00 32.05 84 ARG B O 1
ATOM 1716 N N . VAL B 1 85 ? 53.052 32.033 20.587 1.00 25.87 85 VAL B N 1
ATOM 1717 C CA . VAL B 1 85 ? 52.249 32.941 19.801 1.00 22.29 85 VAL B CA 1
ATOM 1718 C C . VAL B 1 85 ? 51.333 32.084 18.937 1.00 20.96 85 VAL B C 1
ATOM 1719 O O . VAL B 1 85 ? 51.764 31.481 17.959 1.00 20.39 85 VAL B O 1
ATOM 1723 N N . TYR B 1 86 ? 50.091 31.941 19.388 1.00 21.38 86 TYR B N 1
ATOM 1724 C CA . TYR B 1 86 ? 49.093 31.165 18.669 1.00 18.65 86 TYR B CA 1
ATOM 1725 C C . TYR B 1 86 ? 48.023 32.128 18.155 1.00 17.46 86 TYR B C 1
ATOM 1726 O O . TYR B 1 86 ? 47.642 33.090 18.816 1.00 16.91 86 TYR B O 1
ATOM 1735 N N . VAL B 1 87 ? 47.504 31.814 16.991 1.00 16.29 87 VAL B N 1
ATOM 1736 C CA . VAL B 1 87 ? 46.531 32.647 16.349 1.00 17.54 87 VAL B CA 1
ATOM 1737 C C . VAL B 1 87 ? 45.401 31.771 15.759 1.00 18.01 87 VAL B C 1
ATOM 1738 O O . VAL B 1 87 ? 45.647 30.707 15.185 1.00 16.31 87 VAL B O 1
ATOM 1742 N N . LYS B 1 88 ? 44.152 32.142 16.018 1.00 19.33 88 LYS B N 1
ATOM 1743 C CA . LYS B 1 88 ? 43.039 31.382 15.458 1.00 17.56 88 LYS B CA 1
ATOM 1744 C C . LYS B 1 88 ? 42.916 31.711 13.995 1.00 13.99 88 LYS B C 1
ATOM 1745 O O . LYS B 1 88 ? 43.464 32.701 13.523 1.00 14.63 88 LYS B O 1
ATOM 1751 N N . ALA B 1 89 ? 42.185 30.885 13.266 1.00 13.92 89 ALA B N 1
ATOM 1752 C CA . ALA B 1 89 ? 42.021 31.107 11.839 1.00 14.90 89 ALA B CA 1
ATOM 1753 C C . ALA B 1 89 ? 41.686 32.535 11.492 1.00 15.84 89 ALA B C 1
ATOM 1754 O O . ALA B 1 89 ? 42.329 33.118 10.619 1.00 17.06 89 ALA B O 1
ATOM 1756 N N . HIS B 1 90 ? 40.719 33.114 12.211 1.00 17.98 90 HIS B N 1
ATOM 1757 C CA . HIS B 1 90 ? 40.285 34.481 11.942 1.00 18.27 90 HIS B CA 1
ATOM 1758 C C . HIS B 1 90 ? 41.301 35.533 12.311 1.00 21.20 90 HIS B C 1
ATOM 1759 O O . HIS B 1 90 ? 41.187 36.679 11.876 1.00 23.23 90 HIS B O 1
ATOM 1766 N N . GLU B 1 91 ? 42.268 35.179 13.143 1.00 18.25 91 GLU B N 1
ATOM 1767 C CA . GLU B 1 91 ? 43.246 36.168 13.537 1.00 19.68 91 GLU B CA 1
ATOM 1768 C C . GLU B 1 91 ? 44.603 36.117 12.859 1.00 20.27 91 GLU B C 1
ATOM 1769 O O . GLU B 1 91 ? 45.477 36.915 13.177 1.00 20.16 91 GLU B O 1
ATOM 1775 N N . VAL B 1 92 ? 44.774 35.217 11.904 1.00 20.13 92 VAL B N 1
ATOM 1776 C CA . VAL B 1 92 ? 46.038 35.136 11.192 1.00 20.46 92 VAL B CA 1
ATOM 1777 C C . VAL B 1 92 ? 46.255 36.496 10.550 1.00 23.55 92 VAL B C 1
ATOM 1778 O O . VAL B 1 92 ? 45.433 36.950 9.749 1.00 22.70 92 VAL B O 1
ATOM 1782 N N . PRO B 1 93 ? 47.400 37.138 10.846 1.00 27.12 93 PRO B N 1
ATOM 1783 C CA . PRO B 1 93 ? 47.685 38.459 10.283 1.00 26.78 93 PRO B CA 1
ATOM 1784 C C . PRO B 1 93 ? 47.667 38.553 8.776 1.00 27.13 93 PRO B C 1
ATOM 1785 O O . PRO B 1 93 ? 48.117 37.655 8.068 1.00 26.93 93 PRO B O 1
ATOM 1789 N N . ARG B 1 94 ? 47.083 39.634 8.291 1.00 28.25 94 ARG B N 1
ATOM 1790 C CA . ARG B 1 94 ? 47.044 39.894 6.872 1.00 31.62 94 ARG B CA 1
ATOM 1791 C C . ARG B 1 94 ? 48.293 40.770 6.696 1.00 31.86 94 ARG B C 1
ATOM 1792 O O . ARG B 1 94 ? 48.280 41.951 7.036 1.00 33.49 94 ARG B O 1
ATOM 1800 N N . VAL B 1 95 ? 49.404 40.169 6.278 1.00 33.47 95 VAL B N 1
ATOM 1801 C CA . VAL B 1 95 ? 50.665 40.918 6.106 1.00 30.57 95 VAL B CA 1
ATOM 1802 C C . VAL B 1 95 ? 50.759 41.623 4.753 1.00 29.85 95 VAL B C 1
ATOM 1803 O O . VAL B 1 95 ? 50.801 40.983 3.705 1.00 28.09 95 VAL B O 1
ATOM 1807 N N . LEU B 1 96 ? 50.795 42.949 4.793 1.00 30.12 96 LEU B N 1
ATOM 1808 C CA . LEU B 1 96 ? 50.866 43.762 3.588 1.00 30.79 96 LEU B CA 1
ATOM 1809 C C . LEU B 1 96 ? 52.056 43.419 2.700 1.00 31.46 96 LEU B C 1
ATOM 1810 O O . LEU B 1 96 ? 53.104 42.994 3.181 1.00 32.86 96 LEU B O 1
ATOM 1815 N N . ASN B 1 97 ? 51.881 43.597 1.399 1.00 32.86 97 ASN B N 1
ATOM 1816 C CA . ASN B 1 97 ? 52.926 43.328 0.414 1.00 35.28 97 ASN B CA 1
ATOM 1817 C C . ASN B 1 97 ? 54.091 44.281 0.664 1.00 32.49 97 ASN B C 1
ATOM 1818 O O . ASN B 1 97 ? 53.904 45.497 0.677 1.00 29.77 97 ASN B O 1
ATOM 1823 N N . GLY B 1 98 ? 55.276 43.719 0.890 1.00 29.91 98 GLY B N 1
ATOM 1824 C CA . GLY B 1 98 ? 56.451 44.526 1.168 1.00 27.90 98 GLY B CA 1
ATOM 1825 C C . GLY B 1 98 ? 56.801 44.552 2.654 1.00 25.59 98 GLY B C 1
ATOM 1826 O O . GLY B 1 98 ? 57.868 45.033 3.038 1.00 24.21 98 GLY B O 1
ATOM 1827 N N . LEU B 1 99 ? 55.917 44.016 3.496 1.00 21.02 99 LEU B N 1
ATOM 1828 C CA . LEU B 1 99 ? 56.166 43.993 4.927 1.00 18.88 99 LEU B CA 1
ATOM 1829 C C . LEU B 1 99 ? 56.677 42.662 5.443 1.00 17.39 99 LEU B C 1
ATOM 1830 O O . LEU B 1 99 ? 56.756 42.467 6.644 1.00 18.93 99 LEU B O 1
ATOM 1835 N N . GLY B 1 100 ? 56.978 41.725 4.556 1.00 16.05 100 GLY B N 1
ATOM 1836 C CA . GLY B 1 100 ? 57.512 40.474 5.045 1.00 16.52 100 GLY B CA 1
ATOM 1837 C C . GLY B 1 100 ? 56.561 39.311 4.957 1.00 18.54 100 GLY B C 1
ATOM 1838 O O . GLY B 1 100 ? 55.507 39.390 4.311 1.00 21.72 100 GLY B O 1
ATOM 1839 N N . ILE B 1 101 ? 56.894 38.260 5.692 1.00 17.78 101 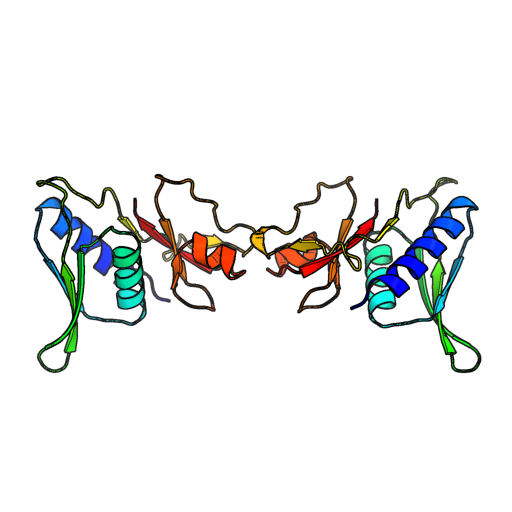ILE B N 1
ATOM 1840 C CA . ILE B 1 101 ? 56.136 37.020 5.677 1.00 18.54 101 ILE B CA 1
ATOM 1841 C C . ILE B 1 101 ? 56.094 36.434 7.064 1.00 18.46 101 ILE B C 1
ATOM 1842 O O . ILE B 1 101 ? 57.106 36.454 7.771 1.00 16.24 101 ILE B O 1
ATOM 1847 N N . ALA B 1 102 ? 54.919 35.953 7.469 1.00 13.73 102 ALA B N 1
ATOM 1848 C CA . ALA B 1 102 ? 54.769 35.302 8.755 1.00 12.03 102 ALA B CA 1
ATOM 1849 C C . ALA B 1 102 ? 54.742 33.800 8.445 1.00 13.99 102 ALA B C 1
ATOM 1850 O O . ALA B 1 102 ? 54.135 33.383 7.454 1.00 14.97 102 ALA B O 1
ATOM 1852 N N . ILE B 1 103 ? 55.413 32.994 9.259 1.00 12.47 103 ILE B N 1
ATOM 1853 C CA . ILE B 1 103 ? 55.447 31.550 9.034 1.00 13.45 103 ILE B CA 1
ATOM 1854 C C . ILE B 1 103 ? 54.768 30.888 10.207 1.00 12.64 103 ILE B C 1
ATOM 1855 O O . ILE B 1 103 ? 55.135 31.100 11.363 1.00 12.27 103 ILE B O 1
ATOM 1860 N N . LEU B 1 104 ? 53.752 30.092 9.887 1.00 13.89 104 LEU B N 1
ATOM 1861 C CA . LEU B 1 104 ? 52.953 29.423 10.892 1.00 14.00 104 LEU B CA 1
ATOM 1862 C C . LEU B 1 104 ? 53.120 27.933 10.822 1.00 12.66 104 LEU B C 1
ATOM 1863 O O . LEU B 1 104 ? 53.264 27.349 9.751 1.00 13.74 104 LEU B O 1
ATOM 1868 N N . SER B 1 105 ? 53.051 27.320 11.982 1.00 12.47 105 SER B N 1
ATOM 1869 C CA . SER B 1 105 ? 53.085 25.887 12.064 1.00 14.83 105 SER B CA 1
ATOM 1870 C C . SER B 1 105 ? 51.593 25.579 12.257 1.00 16.02 105 SER B C 1
ATOM 1871 O O . SER B 1 105 ? 50.985 26.071 13.203 1.00 13.59 105 SER B O 1
ATOM 1874 N N . THR B 1 106 ? 50.996 24.823 11.343 1.00 15.07 106 THR B N 1
ATOM 1875 C CA . THR B 1 106 ? 49.589 24.505 11.472 1.00 18.31 106 THR B CA 1
ATOM 1876 C C . THR B 1 106 ? 49.333 23.011 11.316 1.00 22.75 106 THR B C 1
ATOM 1877 O O . THR B 1 106 ? 50.250 22.223 11.059 1.00 25.87 106 THR B O 1
ATOM 1881 N N . SER B 1 107 ? 48.068 22.637 11.450 1.00 27.62 107 SER B N 1
ATOM 1882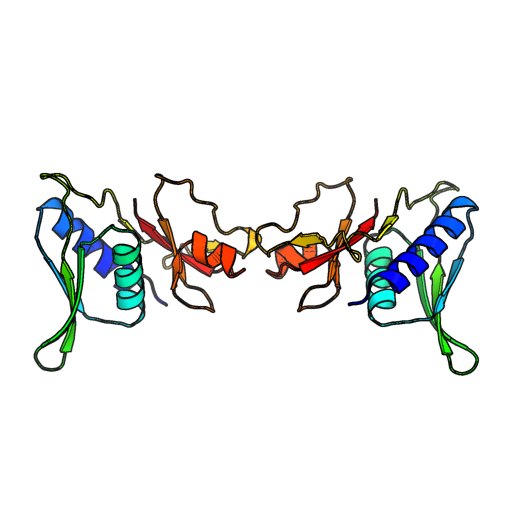 C CA . SER B 1 107 ? 47.624 21.254 11.309 1.00 30.43 107 SER B CA 1
ATOM 1883 C C . SER B 1 107 ? 47.808 20.794 9.864 1.00 30.88 107 SER B C 1
ATOM 1884 O O . SER B 1 107 ? 47.843 19.600 9.578 1.00 31.93 107 SER B O 1
ATOM 1887 N N . GLN B 1 108 ? 47.877 21.756 8.954 1.00 31.10 108 GLN B N 1
ATOM 1888 C CA . GLN B 1 108 ? 48.058 21.453 7.546 1.00 30.51 108 GLN B CA 1
ATOM 1889 C C . GLN B 1 108 ? 49.509 21.685 7.151 1.00 29.58 108 GLN B C 1
ATOM 1890 O O . GLN B 1 108 ? 49.828 21.823 5.976 1.00 29.65 108 GLN B O 1
ATOM 1896 N N . GLY B 1 109 ? 50.383 21.757 8.148 1.00 27.69 109 GLY B N 1
ATOM 1897 C CA . GLY B 1 109 ? 51.788 21.966 7.878 1.00 26.24 109 GLY B CA 1
ATOM 1898 C C . GLY B 1 109 ? 52.289 23.391 8.038 1.00 23.44 109 GLY B C 1
ATOM 1899 O O . GLY B 1 109 ? 51.620 24.239 8.626 1.00 20.48 109 GLY B O 1
ATOM 1900 N N . VAL B 1 110 ? 53.509 23.624 7.567 1.00 21.05 110 VAL B N 1
ATOM 1901 C CA . VAL B 1 110 ? 54.127 24.931 7.646 1.00 19.47 110 VAL B CA 1
ATOM 1902 C C . VAL B 1 110 ? 53.609 25.730 6.469 1.00 18.30 110 VAL B C 1
ATOM 1903 O O . VAL B 1 110 ? 53.691 25.298 5.321 1.00 18.33 110 VAL B O 1
ATOM 1907 N N . LEU B 1 111 ? 53.071 26.905 6.747 1.00 17.49 111 LEU B N 1
ATOM 1908 C CA . LEU B 1 111 ? 52.500 27.723 5.689 1.00 14.22 111 LEU B CA 1
ATOM 1909 C C . LEU B 1 111 ? 52.792 29.176 5.969 1.00 9.44 111 LEU B C 1
ATOM 1910 O O . LEU B 1 111 ? 53.097 29.534 7.091 1.00 12.74 111 LEU B O 1
ATOM 1915 N N . THR B 1 112 ? 52.654 30.019 4.966 1.00 9.80 112 THR B N 1
ATOM 1916 C CA . THR B 1 112 ? 52.847 31.439 5.178 1.00 14.48 112 THR B CA 1
ATOM 1917 C C . THR B 1 112 ? 51.486 31.986 5.621 1.00 16.64 112 THR B C 1
ATOM 1918 O O . THR B 1 112 ? 50.475 31.308 5.464 1.00 15.41 112 THR B O 1
ATOM 1922 N N . ASP B 1 113 ? 51.453 33.197 6.172 1.00 16.27 113 ASP B N 1
ATOM 1923 C CA . ASP B 1 113 ? 50.203 33.793 6.614 1.00 16.63 113 ASP B CA 1
ATOM 1924 C C . ASP B 1 113 ? 49.198 33.773 5.469 1.00 18.20 113 ASP B C 1
ATOM 1925 O O . ASP B 1 113 ? 48.022 33.501 5.670 1.00 18.21 113 ASP B O 1
ATOM 1930 N N . LYS B 1 114 ? 49.686 33.964 4.252 1.00 17.66 114 LYS B N 1
ATOM 1931 C CA . LYS B 1 114 ? 48.808 33.990 3.106 1.00 19.49 114 LYS B CA 1
ATOM 1932 C C . LYS B 1 114 ? 48.219 32.627 2.796 1.00 20.28 114 LYS B C 1
ATOM 1933 O O . LYS B 1 114 ? 47.048 32.529 2.445 1.00 23.17 114 LYS B O 1
ATOM 1939 N N . GLU B 1 115 ? 48.991 31.568 2.991 1.00 18.86 115 GLU B N 1
ATOM 1940 C CA . GLU B 1 115 ? 48.492 30.233 2.724 1.00 18.51 115 GLU B CA 1
ATOM 1941 C C . GLU B 1 115 ? 47.529 29.800 3.810 1.00 16.66 115 GLU B C 1
ATOM 1942 O O . GLU B 1 115 ? 46.535 29.132 3.538 1.00 17.29 115 GLU B O 1
ATOM 1948 N N . ALA B 1 116 ? 47.818 30.197 5.036 1.00 13.41 116 ALA B N 1
ATOM 1949 C CA . ALA B 1 116 ? 46.971 29.848 6.159 1.00 16.05 116 ALA B CA 1
ATOM 1950 C C . ALA B 1 116 ? 45.580 30.452 5.948 1.00 16.73 116 ALA B C 1
ATOM 1951 O O . ALA B 1 116 ? 44.569 29.774 6.150 1.00 16.76 116 ALA B O 1
ATOM 1953 N N . ARG B 1 117 ? 45.537 31.697 5.490 1.00 16.06 117 ARG B N 1
ATOM 1954 C CA . ARG B 1 117 ? 44.266 32.364 5.242 1.00 20.78 117 ARG B CA 1
ATOM 1955 C C . ARG B 1 117 ? 43.478 31.674 4.124 1.00 21.40 117 ARG B C 1
ATOM 1956 O O . ARG B 1 117 ? 42.305 31.362 4.302 1.00 20.05 117 ARG B O 1
ATOM 1964 N N . GLN B 1 118 ? 44.123 31.383 3.001 1.00 23.05 118 GLN B N 1
ATOM 1965 C CA . GLN B 1 118 ? 43.423 30.696 1.929 1.00 27.33 118 GLN B CA 1
ATOM 1966 C C . GLN B 1 118 ? 42.994 29.286 2.360 1.00 27.54 118 GLN B C 1
ATOM 1967 O O . GLN B 1 118 ? 41.948 28.800 1.931 1.00 27.36 118 GLN B O 1
ATOM 1973 N N . LYS B 1 119 ? 43.758 28.650 3.239 1.00 22.58 119 LYS B N 1
ATOM 1974 C CA . LYS B 1 119 ? 43.418 27.314 3.688 1.00 21.74 119 LYS B CA 1
ATOM 1975 C C . LYS B 1 119 ? 42.446 27.291 4.856 1.00 21.44 119 LYS B C 1
ATOM 1976 O O . LYS B 1 119 ? 41.937 26.232 5.232 1.00 22.19 119 LYS B O 1
ATOM 1982 N N . GLY B 1 120 ? 42.215 28.454 5.456 1.00 21.42 120 GLY B N 1
ATOM 1983 C CA . GLY B 1 120 ? 41.280 28.554 6.562 1.00 17.94 120 GLY B CA 1
ATOM 1984 C C . GLY B 1 120 ? 41.739 27.924 7.854 1.00 17.82 120 GLY B C 1
ATOM 1985 O O . GLY B 1 120 ? 40.955 27.261 8.538 1.00 17.74 120 GLY B O 1
ATOM 1986 N N . THR B 1 121 ? 42.999 28.163 8.219 1.00 15.77 121 THR B N 1
ATOM 1987 C CA . THR B 1 121 ? 43.541 27.594 9.439 1.00 9.95 121 THR B CA 1
ATOM 1988 C C . THR B 1 121 ? 44.316 28.623 10.229 1.00 10.05 121 THR B C 1
ATOM 1989 O O . THR B 1 121 ? 44.656 29.679 9.717 1.00 12.54 121 THR B O 1
ATOM 1993 N N . GLY B 1 122 ? 44.468 28.355 11.511 1.00 11.03 122 GLY B N 1
ATOM 1994 C CA . GLY B 1 122 ? 45.241 29.203 12.392 1.00 12.70 122 GLY B CA 1
ATOM 1995 C C . GLY B 1 122 ? 46.444 28.338 12.797 1.00 15.14 122 GLY B C 1
ATOM 1996 O O . GLY B 1 122 ? 46.664 27.249 12.237 1.00 15.14 122 GLY B O 1
ATOM 1997 N N . GLY B 1 123 ? 47.226 28.793 13.758 1.00 15.53 123 GLY B N 1
ATOM 1998 C CA . GLY B 1 123 ? 48.365 28.005 14.165 1.00 15.34 123 GLY B CA 1
ATOM 1999 C C . GLY B 1 123 ? 49.313 28.836 14.996 1.00 16.20 123 GLY B C 1
ATOM 2000 O O . GLY B 1 123 ? 48.966 29.946 15.421 1.00 14.57 123 GLY B O 1
ATOM 2001 N N . GLU B 1 124 ? 50.515 28.290 15.208 1.00 14.09 124 GLU B N 1
ATOM 2002 C CA . GLU B 1 124 ? 51.581 28.926 15.987 1.00 14.43 124 GLU B CA 1
ATOM 2003 C C . GLU B 1 124 ? 52.464 29.712 15.038 1.00 12.05 124 GLU B C 1
ATOM 2004 O O . GLU B 1 124 ? 52.862 29.204 14.005 1.00 15.02 124 GLU B O 1
ATOM 2010 N N . ILE B 1 125 ? 52.710 30.979 15.326 1.00 15.65 125 ILE B N 1
ATOM 2011 C CA . ILE B 1 125 ? 53.570 31.767 14.440 1.00 14.84 125 ILE B CA 1
ATOM 2012 C C . ILE B 1 125 ? 54.998 31.450 14.883 1.00 13.04 125 ILE B C 1
ATOM 2013 O O . ILE B 1 125 ? 55.394 31.750 16.002 1.00 11.50 125 ILE B O 1
ATOM 2018 N N . ILE B 1 126 ? 55.739 30.756 14.032 1.00 14.01 126 ILE B N 1
ATOM 2019 C CA . ILE B 1 126 ? 57.096 30.361 14.403 1.00 14.96 126 ILE B CA 1
ATOM 2020 C C . ILE B 1 126 ? 58.218 31.265 13.935 1.00 14.03 126 ILE B C 1
ATOM 2021 O O . ILE B 1 126 ? 59.267 31.287 14.560 1.00 16.12 126 ILE B O 1
ATOM 2026 N N . ALA B 1 127 ? 57.983 32.050 12.892 1.00 14.50 127 ALA B N 1
ATOM 2027 C CA . ALA B 1 127 ? 59.017 32.937 12.366 1.00 16.54 127 ALA B CA 1
ATOM 2028 C C . ALA B 1 127 ? 58.435 34.062 11.535 1.00 15.81 127 ALA B C 1
ATOM 2029 O O . ALA B 1 127 ? 57.357 33.934 10.978 1.00 14.95 127 ALA B O 1
ATOM 2031 N N . TYR B 1 128 ? 59.217 35.120 11.385 1.00 13.77 128 TYR B N 1
ATOM 2032 C CA . TYR B 1 128 ? 58.857 36.263 10.569 1.00 15.00 128 TYR B CA 1
ATOM 2033 C C . TYR B 1 128 ? 60.113 36.600 9.744 1.00 17.26 128 TYR B C 1
ATOM 2034 O O . TYR B 1 128 ? 61.243 36.516 10.238 1.00 18.90 128 TYR B O 1
ATOM 2043 N N . VAL B 1 129 ? 59.919 36.888 8.467 1.00 16.25 129 VAL B N 1
ATOM 2044 C CA . VAL B 1 129 ? 61.021 37.190 7.577 1.00 17.34 129 VAL B CA 1
ATOM 2045 C C . VAL B 1 129 ? 60.697 38.466 6.809 1.00 18.27 129 VAL B C 1
ATOM 2046 O O . VAL B 1 129 ? 59.567 38.645 6.342 1.00 16.88 129 VAL B O 1
ATOM 2050 N N . ILE B 1 130 ? 61.671 39.367 6.709 1.00 15.33 130 ILE B N 1
ATOM 2051 C CA . ILE B 1 130 ? 61.476 40.608 5.973 1.00 15.93 130 ILE B CA 1
ATOM 2052 C C . ILE B 1 130 ? 62.754 40.955 5.204 1.00 16.66 130 ILE B C 1
ATOM 2053 O O . ILE B 1 130 ? 62.657 41.637 4.164 1.00 14.65 130 ILE B O 1
#

Organism: Geobacillus stearothermophilus (NCBI:txid1422)

InterPro domains:
  IPR000630 Small ribosomal subunit protein uS8 [MF_01302_B] (2-131)
  IPR000630 Small ribosomal subunit protein uS8 [NF001109] (1-130)
  IPR000630 Small ribosomal subunit protein uS8 [PF00410] (5-130)
  IPR000630 Small ribosomal subunit protein uS8 [PTHR11758] (1-129)
  IPR035987 Small ribosomal subunit protein uS8 superfamily [SSF56047] (2-130)
  IPR047863 Small ribosomal subunit protein uS8, conserved site [PS00053] (101-118)

Solvent-accessible surface area: 14054 Å² total; per-residue (Å²): 79,140,2,80,58,1,21,80,0,2,56,32,0,100,79,8,15,117,83,102,99,112,89,22,86,7,85,33,51,150,38,15,105,42,0,0,75,5,2,78,116,64,33,25,4,118,57,29,63,92,51,99,78,133,174,79,23,18,0,55,0,43,3,83,44,22,122,108,85,104,42,7,115,22,7,118,43,33,0,66,87,87,90,135,46,143,16,73,5,58,84,1,29,163,30,131,155,65,92,12,14,2,1,0,25,15,116,91,26,7,16,0,1,77,36,0,57,119,98,25,14,12,6,38,17,0,0,64,1,82,96,153,1,83,55,0,20,96,0,2,53,36,0,84,73,6,12,102,97,119,95,131,85,17,77,12,72,31,44,157,29,18,105,42,0,0,75,4,0,70,114,67,28,23,3,141,50,29,67,93,45,94,72,150,158,85,22,17,0,54,0,41,8,82,49,22,124,132,100,95,44,5,110,25,9,127,41,34,0,63,84,88,111,125,44,150,17,75,5,44,75,8,47,182,32,85,159,69,89,14,30,1,0,0,19,20,111,89,26,13,12,4,5,139,35,0,35,92,94,24,14,12,5,35,18,0,0,66,0,82

Foldseek 3Di:
DAQPVVQVVQVVVVVCLVVVPQKDKDFDDPQVVVVLVVCCVVPQFVHWDWDADPNTIMIITGGDADVNHHSWPDKGFAAHVPGWAWWFLVGLDDQDPPRWWFWFQWPVGIDTSVVSNVVSGIGTGTMITD/DAQPLVQVVQVQVVVCLVVVHQKDKDFDDPQVVVVQVVCCVVVQFVHWDWDADPNTIMIMTGGDADPNHHSWDHKDFAAHVVRWAWAFLVGLDPADDPRWWWWFQWPVGIDTSVVSNVVRGIGTGTMTTD

Secondary structure (DSSP, 8-state):
--SHHHHHHHHHHHHHHHTT-SEEEEE--HHHHHHHHHHHHTTSEEEEEEEESSS-EEEEEEE-BSSSSBS---EEE--BTTB--EE-GGG---PPTTS-EEEEEETTEEEEHHHHHHHT--EEEEEEE-/--HHHHHHHHHHHHHHHHTT-SEEEEE--HHHHHHHHHHHHTTSEEEEEEEEETTEEEEEEEE-BSSSSBS---EEE-SBTTB--EE-GGGS----TTS-EEEEEETTEEEEHHHHHHHT--EEEEEEE-

Sequence (260 aa):
VMTDPIADMLTAIRNANMVRHEKLEVPASKIKREIAEILKREGFIRDYEYIEDNKQGILRIFLKYGPNERVITGLKRISKPGLRVYVKAHEVPRVLNGLGIAILSTSQGVLTDKEARQKGTGGEIIAYVIVMTDPIADMLTAIRNANMVRHEKLEVPASKIKREIAEILKREGFIRDYEYIEDNKQGILRIFLKYGPNERVITGLKRISKPGLRVYVKAHEVPRVLNGLGIAILSTSQGVLTDKEARQKGTGGEIIAYVI

Nearest PDB structures (foldseek):
  1sei-assembly1_B  TM=1.004E+00  e=9.077E-24  Geobacillus stearothermophilus
  8uu4-assembly1_h  TM=9.134E-01  e=1.686E-18  Listeria innocua
  6yef-assembly1_h  TM=9.147E-01  e=5.294E-18  Staphylococcus aureus subsp. aureus NCTC 8325
  7bof-assembly1_H  TM=9.121E-01  e=6.767E-15  Escherichia coli K-12
  7m4u-assembly1_h  TM=9.105E-01  e=2.007E-14  Acinetobacter baumannii AB0057

Radius of gyration: 26.47 Å; Cα contacts (8 Å, |Δi|>4): 503; chains: 2; bounding box: 79×36×35 Å

CATH classification: 3.30.1370.30 (+1 more: 3.30.1490.10)

B-factor: mean 27.42, std 12.84, range [2.0, 71.77]